Protein AF-A0AAU4AQJ8-F1 (afdb_monomer_lite)

pLDDT: mean 83.81, std 15.31, range [35.53, 97.94]

Sequence (204 aa):
MNPTASPTRPAPQAGTAAPFGFPRRLDALHAHALREDAGGPPGRRVPSRGGLVLLAAAAADGASPGRFGLACRPATPGELAVPAPVREAFGAGLLALHCDLVEHTVRHALDHLGARTSGGADLLSRQLVQAGLADAALVLIEERAGGPPAGRDALGRAHLRLVAAGRTLLRLLGASGFLADGPGGELHAAEIAANVYAHPGTEG

Secondary structure (DSSP, 8-state):
----PPP-PPPP----PPP--HHHHHHHHHHHHTTTTS-PPTT--PPPTTSEEEEEGGG--SSS-EETTEEEEEPPHHHHT--HHHHHHHHHHHHHHHHHHHHHHHHHHHHHHHT-EETTEEGGGSHHHHHHHHHHHHHHHHHHHT-SPPSTTHHHHHHHHHHHHHHHHHHHHGGGGGSTTSTHHHHHHHHHHHHHHHSPP---

Foldseek 3Di:
DDDDDDDDDDDPPQPLDFAPCQQVVLQVLQQVLVVVPPDDDHPAGAAALVQKGKHQPVPDP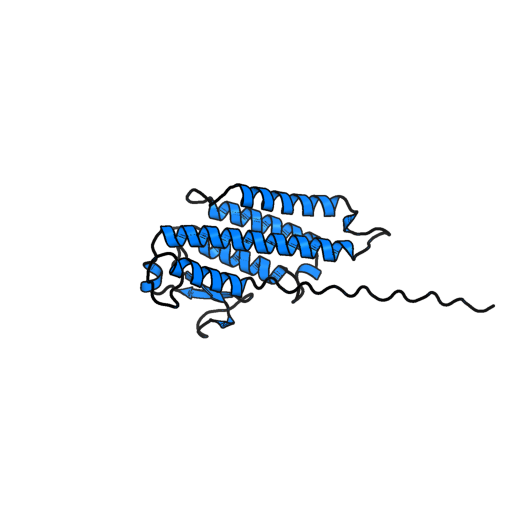VVFDDDLRITMDGHDPSNVPDDPVSLLSSLQSLLVSLLVLLVSLLVSLCSQQQSDDDPHHGNCVDPLLVVLSVQLVVLSVCSVVVPRQDDLQRSVVNLVSSLVSVVSSCVSCDPVCVPPSHSVSSSVVSNVVSCRHRDNDPDD

Radius of gyration: 20.6 Å; chains: 1; bounding box: 70×38×71 Å

Structure (mmCIF, N/CA/C/O backbone):
data_AF-A0AAU4AQJ8-F1
#
_entry.id   AF-A0AAU4AQJ8-F1
#
loop_
_atom_site.group_PDB
_atom_site.id
_atom_site.type_symbol
_atom_site.label_atom_id
_atom_site.label_alt_id
_atom_site.label_comp_id
_atom_site.label_asym_id
_atom_site.label_entity_id
_atom_site.label_seq_id
_atom_site.pdbx_PDB_ins_code
_atom_site.Cartn_x
_atom_site.Cartn_y
_atom_site.Cartn_z
_atom_site.occupancy
_atom_site.B_iso_or_equiv
_atom_site.auth_seq_id
_atom_site.auth_comp_id
_atom_site.auth_asym_id
_atom_site.auth_atom_id
_atom_site.pdbx_PDB_model_num
ATOM 1 N N . MET A 1 1 ? -41.373 -8.789 44.927 1.00 43.78 1 MET A N 1
ATOM 2 C CA . MET A 1 1 ? -40.599 -7.811 44.133 1.00 43.78 1 MET A CA 1
ATOM 3 C C . MET A 1 1 ? -39.661 -8.600 43.234 1.00 43.78 1 MET A C 1
ATOM 5 O O . MET A 1 1 ? -38.731 -9.199 43.751 1.00 43.78 1 MET A O 1
ATOM 9 N N . ASN A 1 2 ? -39.967 -8.702 41.938 1.00 41.81 2 ASN A N 1
ATOM 10 C CA . ASN A 1 2 ? -39.125 -9.421 40.974 1.00 41.81 2 ASN A CA 1
ATOM 11 C C . ASN A 1 2 ? -38.057 -8.470 40.410 1.00 41.81 2 ASN A C 1
ATOM 13 O O . ASN A 1 2 ? -38.420 -7.362 40.011 1.00 41.81 2 ASN A O 1
ATOM 17 N N . PRO A 1 3 ? -36.777 -8.874 40.341 1.00 53.22 3 PRO A N 1
ATOM 18 C CA . PRO A 1 3 ? -35.757 -8.099 39.655 1.00 53.22 3 PRO A CA 1
ATOM 19 C C . PRO A 1 3 ? -35.974 -8.207 38.141 1.00 53.22 3 PRO A C 1
ATOM 21 O O . PRO A 1 3 ? -35.979 -9.292 37.564 1.00 53.22 3 PRO A O 1
ATOM 24 N N . THR A 1 4 ? -36.183 -7.064 37.497 1.00 52.09 4 THR A N 1
ATOM 25 C CA . THR A 1 4 ? -36.215 -6.917 36.040 1.00 52.09 4 THR A CA 1
ATOM 26 C C . THR A 1 4 ? -34.847 -7.257 35.456 1.00 52.09 4 THR A C 1
ATOM 28 O O . THR A 1 4 ? -33.869 -6.555 35.711 1.00 52.09 4 THR A O 1
ATOM 31 N N . ALA A 1 5 ? -34.781 -8.334 34.673 1.00 48.25 5 ALA A N 1
ATOM 32 C CA . ALA A 1 5 ? -33.614 -8.689 33.880 1.00 48.25 5 ALA A CA 1
ATOM 33 C C . ALA A 1 5 ? -33.396 -7.637 32.780 1.00 48.25 5 ALA A C 1
ATOM 35 O O . ALA A 1 5 ? -34.268 -7.416 31.938 1.00 48.25 5 ALA A O 1
ATOM 36 N N . SER A 1 6 ? -32.235 -6.983 32.796 1.00 50.19 6 SER A N 1
ATOM 37 C CA . SER A 1 6 ? -31.802 -6.091 31.720 1.00 50.19 6 SER A CA 1
ATOM 38 C C . SER A 1 6 ? -31.615 -6.888 30.423 1.00 50.19 6 SER A C 1
ATOM 40 O O . SER A 1 6 ? -30.969 -7.939 30.457 1.00 50.19 6 SER A O 1
ATOM 42 N N . PRO A 1 7 ? -32.125 -6.416 29.272 1.00 50.19 7 PRO A N 1
ATOM 43 C CA . PRO A 1 7 ? -31.933 -7.107 28.006 1.00 50.19 7 PRO A CA 1
ATOM 44 C C . PRO A 1 7 ? -30.452 -7.089 27.617 1.00 50.19 7 PRO A C 1
ATOM 46 O O . PRO A 1 7 ? -29.821 -6.036 27.505 1.00 50.19 7 PRO A O 1
ATOM 49 N N . THR A 1 8 ? -29.891 -8.279 27.416 1.00 50.72 8 THR A N 1
ATOM 50 C CA . THR A 1 8 ? -28.535 -8.486 26.909 1.00 50.72 8 THR A CA 1
ATOM 51 C C . THR A 1 8 ? -28.474 -7.958 25.476 1.00 50.72 8 THR A C 1
ATOM 53 O O . THR A 1 8 ? -29.092 -8.514 24.570 1.00 50.72 8 THR A O 1
ATOM 56 N N . ARG A 1 9 ? -27.773 -6.839 25.269 1.00 49.50 9 ARG A N 1
ATOM 57 C CA . ARG A 1 9 ? -27.555 -6.262 23.937 1.00 49.50 9 ARG A CA 1
ATOM 58 C C . ARG A 1 9 ? -26.729 -7.258 23.108 1.00 49.50 9 ARG A C 1
ATOM 60 O O . ARG A 1 9 ? -25.701 -7.713 23.613 1.00 49.50 9 ARG A O 1
ATOM 67 N N . PRO A 1 10 ? -27.138 -7.607 21.876 1.00 42.47 10 PRO A N 1
ATOM 68 C CA . PRO A 1 10 ? -26.343 -8.485 21.028 1.00 42.47 10 PRO A CA 1
ATOM 69 C C . PRO A 1 10 ? -24.957 -7.872 20.807 1.00 42.47 10 PRO A C 1
ATOM 71 O O . PRO A 1 10 ? -24.831 -6.662 20.599 1.00 42.47 10 PRO A O 1
ATOM 74 N N . ALA A 1 11 ? -23.921 -8.708 20.898 1.00 46.91 11 ALA A N 1
ATOM 75 C CA . ALA A 1 11 ? -22.552 -8.302 20.622 1.00 46.91 11 ALA A CA 1
ATOM 76 C C . ALA A 1 11 ? -22.461 -7.741 19.190 1.00 46.91 11 ALA A C 1
ATOM 78 O O . ALA A 1 11 ? -23.070 -8.318 18.282 1.00 46.91 11 ALA A O 1
ATOM 79 N N . PRO A 1 12 ? -21.732 -6.633 18.966 1.00 42.34 12 PRO A N 1
ATOM 80 C CA . PRO A 1 12 ? -21.515 -6.122 17.623 1.00 42.34 12 PRO A CA 1
ATOM 81 C C . PRO A 1 12 ? -20.812 -7.206 16.803 1.00 42.34 12 PRO A C 1
ATOM 83 O O . PRO A 1 12 ? -19.705 -7.631 17.134 1.00 42.34 12 PRO A O 1
ATOM 86 N N . GLN A 1 13 ? -21.475 -7.678 15.747 1.00 41.72 13 GLN A N 1
ATOM 87 C CA . GLN A 1 13 ? -20.822 -8.497 14.738 1.00 41.72 13 GLN A CA 1
ATOM 88 C C . GLN A 1 13 ? -19.811 -7.589 14.042 1.00 41.72 13 GLN A C 1
ATOM 90 O O . GLN A 1 13 ? -20.192 -6.662 13.330 1.00 41.72 13 GLN A O 1
ATOM 95 N N . ALA A 1 14 ? -18.526 -7.807 14.317 1.00 46.78 14 ALA A N 1
ATOM 96 C CA . ALA A 1 14 ? -17.451 -7.149 13.598 1.00 46.78 14 ALA A CA 1
ATOM 97 C C . ALA A 1 14 ? -17.589 -7.538 12.123 1.00 46.78 14 ALA A C 1
ATOM 99 O O . ALA A 1 14 ? -17.339 -8.687 11.759 1.00 46.78 14 ALA A O 1
ATOM 100 N N . GLY A 1 15 ? -18.048 -6.602 11.291 1.00 46.00 15 GLY A N 1
ATOM 101 C CA . GLY A 1 15 ? -18.036 -6.773 9.847 1.00 46.00 15 GLY A CA 1
ATOM 102 C C . GLY A 1 15 ? -16.600 -7.045 9.428 1.00 46.00 15 GLY A C 1
ATOM 103 O O . GLY A 1 15 ? -15.742 -6.172 9.531 1.00 46.00 15 GLY A O 1
ATOM 104 N N . THR A 1 16 ? -16.313 -8.283 9.042 1.00 54.06 16 THR A N 1
ATOM 105 C CA . THR A 1 16 ? -14.978 -8.690 8.613 1.00 54.06 16 THR A CA 1
ATOM 106 C C . THR A 1 16 ? -14.784 -8.111 7.221 1.00 54.06 16 THR A C 1
ATOM 108 O O . THR A 1 16 ? -15.251 -8.672 6.228 1.00 54.06 16 THR A O 1
ATOM 111 N N . ALA A 1 17 ? -14.178 -6.926 7.140 1.00 62.81 17 ALA A N 1
ATOM 112 C CA . ALA A 1 17 ? -13.748 -6.390 5.860 1.00 62.81 17 ALA A CA 1
ATOM 113 C C . ALA A 1 17 ? -12.818 -7.427 5.219 1.00 62.81 17 ALA A C 1
ATOM 115 O O . ALA A 1 17 ? -11.875 -7.897 5.855 1.00 62.81 17 ALA A O 1
ATOM 116 N N . ALA A 1 18 ? -13.119 -7.830 3.984 1.00 78.38 18 ALA A N 1
ATOM 117 C CA . ALA A 1 18 ? -12.263 -8.765 3.271 1.00 78.38 18 ALA A CA 1
ATOM 118 C C . ALA A 1 18 ? -10.846 -8.171 3.156 1.00 78.38 18 ALA A C 1
ATOM 120 O O . ALA A 1 18 ? -10.731 -6.971 2.884 1.00 78.38 18 ALA A O 1
ATOM 121 N N . PRO A 1 19 ? -9.787 -8.984 3.330 1.00 86.12 19 PRO A N 1
ATOM 122 C CA . PRO A 1 19 ? -8.414 -8.505 3.230 1.00 86.12 19 PRO A CA 1
ATOM 123 C C . PRO A 1 19 ? -8.162 -7.896 1.849 1.00 86.12 19 PRO A C 1
ATOM 125 O O . PRO A 1 19 ? -8.748 -8.321 0.846 1.00 86.12 19 PRO A O 1
ATOM 128 N N . PHE A 1 20 ? -7.263 -6.916 1.776 1.00 93.88 20 PHE A N 1
ATOM 129 C CA . PHE A 1 20 ? -6.985 -6.196 0.537 1.00 93.88 20 PHE A CA 1
ATOM 130 C C . PHE A 1 20 ? -6.397 -7.118 -0.544 1.00 93.88 20 PHE A C 1
ATOM 132 O O . PHE A 1 20 ? -6.678 -6.965 -1.738 1.00 93.88 20 PHE A O 1
ATOM 139 N N . GLY A 1 21 ? -5.606 -8.106 -0.128 1.00 93.31 21 GLY A N 1
ATOM 140 C CA . GLY A 1 21 ? -4.931 -9.071 -0.982 1.00 93.31 21 GLY A CA 1
ATOM 141 C C . GLY A 1 21 ? -3.649 -8.515 -1.597 1.00 93.31 21 GLY A C 1
ATOM 142 O O . GLY A 1 21 ? -3.400 -8.755 -2.782 1.00 93.31 21 GLY A O 1
ATOM 143 N N . PHE A 1 22 ? -2.844 -7.773 -0.825 1.00 95.19 22 PHE A N 1
ATOM 144 C CA . PHE A 1 22 ? -1.671 -7.052 -1.349 1.00 95.19 22 PHE A CA 1
ATOM 145 C C . PHE A 1 22 ? -0.715 -7.945 -2.169 1.00 95.19 22 PHE A C 1
ATOM 147 O O . PHE A 1 22 ? -0.432 -7.581 -3.313 1.00 95.19 22 PHE A O 1
ATOM 154 N N . PRO A 1 23 ? -0.283 -9.137 -1.698 1.00 93.75 23 PRO A N 1
ATOM 155 C CA . PRO A 1 23 ? 0.640 -9.981 -2.464 1.00 93.75 23 PRO A CA 1
ATOM 156 C C . PRO A 1 23 ? 0.116 -10.386 -3.847 1.00 93.75 23 PRO A C 1
ATOM 158 O O . PRO A 1 23 ? 0.853 -10.358 -4.828 1.00 93.75 23 PRO A O 1
ATOM 161 N N . ARG A 1 24 ? -1.180 -10.709 -3.955 1.00 92.19 24 ARG A N 1
ATOM 162 C CA . ARG A 1 24 ? -1.795 -11.084 -5.240 1.00 92.19 24 ARG A CA 1
ATOM 163 C C . ARG A 1 24 ? -1.877 -9.902 -6.201 1.00 92.19 24 ARG A C 1
ATOM 165 O O . ARG A 1 24 ? -1.713 -10.076 -7.405 1.00 92.19 24 ARG A O 1
ATOM 172 N N . ARG A 1 25 ? -2.140 -8.701 -5.683 1.00 95.44 25 ARG A N 1
ATOM 173 C CA . ARG A 1 25 ? -2.175 -7.478 -6.495 1.00 95.44 25 ARG A CA 1
ATOM 174 C C . ARG A 1 25 ? -0.780 -7.053 -6.950 1.00 95.44 25 ARG A C 1
ATOM 176 O O . ARG A 1 25 ? -0.649 -6.579 -8.072 1.00 95.44 25 ARG A O 1
ATOM 183 N N . LEU A 1 26 ? 0.252 -7.288 -6.138 1.00 94.56 26 LEU A N 1
ATOM 184 C CA . LEU A 1 26 ? 1.645 -7.101 -6.546 1.00 94.56 26 LEU A CA 1
ATOM 185 C C . LEU A 1 26 ? 2.015 -8.023 -7.721 1.00 94.56 26 LEU A C 1
ATOM 187 O O . LEU A 1 26 ? 2.543 -7.547 -8.722 1.00 94.56 26 LEU A O 1
ATOM 191 N N . ASP A 1 27 ? 1.660 -9.311 -7.654 1.00 90.62 27 ASP A N 1
ATOM 192 C CA . ASP A 1 27 ? 1.870 -10.245 -8.772 1.00 90.62 27 ASP A CA 1
ATOM 193 C C . ASP A 1 27 ? 1.113 -9.811 -10.041 1.00 90.62 27 ASP A C 1
ATOM 195 O O . ASP A 1 27 ? 1.631 -9.921 -11.158 1.00 90.62 27 ASP A O 1
ATOM 199 N N . ALA A 1 28 ? -0.116 -9.307 -9.884 1.00 91.38 28 ALA A N 1
ATOM 200 C CA . ALA A 1 28 ? -0.901 -8.771 -10.993 1.00 91.38 28 ALA A CA 1
ATOM 201 C C . ALA A 1 28 ? -0.242 -7.526 -11.606 1.00 91.38 28 ALA A C 1
ATOM 203 O O . ALA A 1 28 ? -0.208 -7.398 -12.830 1.00 91.38 28 ALA A O 1
ATOM 204 N N . LEU A 1 29 ? 0.335 -6.652 -10.777 1.00 92.81 29 LEU A N 1
ATOM 205 C CA . LEU A 1 29 ? 1.087 -5.486 -11.228 1.00 92.81 29 LEU A CA 1
ATOM 206 C C . LEU A 1 29 ? 2.328 -5.899 -12.031 1.00 92.81 29 LEU A C 1
ATOM 208 O O . LEU A 1 29 ? 2.556 -5.350 -13.109 1.00 92.81 29 LEU A O 1
ATOM 212 N N . HIS A 1 30 ? 3.093 -6.901 -11.580 1.00 90.69 30 HIS A N 1
ATOM 213 C CA . HIS A 1 30 ? 4.199 -7.434 -12.387 1.00 90.69 30 HIS A CA 1
ATOM 214 C C . HIS A 1 30 ? 3.720 -7.957 -13.738 1.00 90.69 30 HIS A C 1
ATOM 216 O O . HIS A 1 30 ? 4.363 -7.713 -14.757 1.00 90.69 30 HIS A O 1
ATOM 222 N N . ALA A 1 31 ? 2.600 -8.684 -13.749 1.00 86.44 31 ALA A N 1
ATOM 223 C CA . ALA A 1 31 ? 2.032 -9.228 -14.974 1.00 86.44 31 ALA A CA 1
ATOM 224 C C . ALA A 1 31 ? 1.520 -8.133 -15.922 1.00 86.44 31 ALA A C 1
ATOM 226 O O . ALA A 1 31 ? 1.539 -8.340 -17.132 1.00 86.44 31 ALA A O 1
ATOM 227 N N . HIS A 1 32 ? 1.054 -6.999 -15.396 1.00 85.94 32 HIS A N 1
ATOM 228 C CA . HIS A 1 32 ? 0.551 -5.879 -16.186 1.00 85.94 32 HIS A CA 1
ATOM 229 C C . HIS A 1 32 ? 1.679 -5.036 -16.791 1.00 85.94 32 HIS A C 1
ATOM 231 O O . HIS A 1 32 ? 1.672 -4.821 -18.002 1.00 85.94 32 HIS A O 1
ATOM 237 N N . ALA A 1 33 ? 2.690 -4.664 -15.996 1.00 84.44 33 ALA A N 1
ATOM 238 C CA . ALA A 1 33 ? 3.808 -3.820 -16.437 1.00 84.44 33 ALA A CA 1
ATOM 239 C C . ALA A 1 33 ? 4.567 -4.389 -17.651 1.00 84.44 33 ALA A C 1
ATOM 241 O O . ALA A 1 33 ? 5.180 -3.656 -18.415 1.00 84.44 33 ALA A O 1
ATOM 242 N N . LEU A 1 34 ? 4.519 -5.709 -17.845 1.00 73.88 34 LEU A N 1
ATOM 243 C CA . LEU A 1 34 ? 5.209 -6.403 -18.934 1.00 73.88 34 LEU A CA 1
ATOM 244 C C . LEU A 1 34 ? 4.304 -6.742 -20.128 1.00 73.88 34 LEU A C 1
ATOM 246 O O . LEU A 1 34 ? 4.804 -7.237 -21.137 1.00 73.88 34 LEU A O 1
ATOM 250 N N . ARG A 1 35 ? 2.991 -6.482 -20.031 1.00 70.38 35 ARG A N 1
ATOM 251 C CA . ARG A 1 35 ? 2.056 -6.573 -21.166 1.00 70.38 35 ARG A CA 1
ATOM 252 C C . ARG A 1 35 ? 2.017 -5.290 -21.984 1.00 70.38 35 ARG A C 1
ATOM 254 O O . ARG A 1 35 ? 1.861 -5.384 -23.196 1.00 70.38 35 ARG A O 1
ATOM 261 N N . GLU A 1 36 ? 2.124 -4.129 -21.336 1.00 63.00 36 GLU A N 1
ATOM 262 C CA . GLU A 1 36 ? 2.007 -2.833 -22.021 1.00 63.00 36 GLU A CA 1
ATOM 263 C C . GLU A 1 36 ? 3.194 -2.548 -22.957 1.00 63.00 36 GLU A C 1
ATOM 265 O O . GLU A 1 36 ? 3.003 -1.958 -24.015 1.00 63.00 36 GLU A O 1
ATOM 270 N N . ASP A 1 37 ? 4.383 -3.079 -22.649 1.00 58.09 37 ASP A N 1
ATOM 271 C CA . ASP A 1 37 ? 5.633 -2.799 -23.376 1.00 58.09 37 ASP A CA 1
ATOM 272 C C . ASP A 1 37 ? 6.044 -3.878 -24.413 1.00 58.09 37 ASP A C 1
ATOM 274 O O . ASP A 1 37 ? 7.212 -4.219 -24.561 1.00 58.09 37 ASP A O 1
ATOM 278 N N . ALA A 1 38 ? 5.097 -4.391 -25.210 1.00 49.97 38 ALA A N 1
ATOM 279 C CA . ALA A 1 38 ? 5.385 -5.052 -26.501 1.00 49.97 38 ALA A CA 1
ATOM 280 C C . ALA A 1 38 ? 6.123 -6.423 -26.488 1.00 49.97 38 ALA A C 1
ATOM 282 O O . ALA A 1 38 ? 7.263 -6.556 -26.931 1.00 49.97 38 ALA A O 1
ATOM 283 N N . GLY A 1 39 ? 5.424 -7.508 -26.122 1.00 54.88 39 GLY A N 1
ATOM 284 C CA . GLY A 1 39 ? 5.838 -8.870 -26.521 1.00 54.88 39 GLY A CA 1
ATOM 285 C C . GLY A 1 39 ? 6.910 -9.536 -25.650 1.00 54.88 39 GLY A C 1
ATOM 286 O O . GLY A 1 39 ? 7.594 -10.457 -26.099 1.00 54.88 39 GLY A O 1
ATOM 287 N N . GLY A 1 40 ? 7.053 -9.107 -24.393 1.00 56.84 40 GLY A N 1
ATOM 288 C CA . GLY A 1 40 ? 7.855 -9.838 -23.413 1.00 56.84 40 GLY A CA 1
ATOM 289 C C . GLY A 1 40 ? 7.339 -11.274 -23.198 1.00 56.84 40 GLY A C 1
ATOM 290 O O . GLY A 1 40 ? 6.136 -11.520 -23.312 1.00 56.84 40 GLY A O 1
ATOM 291 N N . PRO A 1 41 ? 8.218 -12.241 -22.871 1.00 58.91 41 PRO A N 1
ATOM 292 C CA . PRO A 1 41 ? 7.781 -13.604 -22.601 1.00 58.91 41 PRO A CA 1
ATOM 293 C C . PRO A 1 41 ? 6.836 -13.638 -21.385 1.00 58.91 41 PRO A C 1
ATOM 295 O O . PRO A 1 41 ? 7.085 -12.941 -20.391 1.00 58.91 41 PRO A O 1
ATOM 298 N N . PRO A 1 42 ? 5.759 -14.445 -21.431 1.00 64.19 42 PRO A N 1
ATOM 299 C CA . PRO A 1 42 ? 4.849 -14.604 -20.304 1.00 64.19 42 PRO A CA 1
ATOM 300 C C . PRO A 1 42 ? 5.615 -15.056 -19.054 1.00 64.19 42 PRO A C 1
ATOM 302 O O . PRO A 1 42 ? 6.535 -15.865 -19.129 1.00 64.19 42 PRO A O 1
ATOM 305 N N . GLY A 1 43 ? 5.238 -14.516 -17.893 1.00 68.44 43 GLY A N 1
ATOM 306 C CA . GLY A 1 43 ? 5.864 -14.859 -16.612 1.00 68.44 43 GLY A CA 1
ATOM 307 C C . GLY A 1 43 ? 7.126 -14.065 -16.261 1.00 68.44 43 GLY A C 1
ATOM 308 O O . GLY A 1 43 ? 7.600 -14.193 -15.134 1.00 68.44 43 GLY A O 1
ATOM 309 N N . ARG A 1 44 ? 7.631 -13.195 -17.150 1.00 78.75 44 ARG A N 1
ATOM 310 C CA . ARG A 1 44 ? 8.692 -12.235 -16.800 1.00 78.75 44 ARG A CA 1
ATOM 311 C C . ARG A 1 44 ? 8.226 -11.340 -15.632 1.00 78.75 44 ARG A C 1
ATOM 313 O O . ARG A 1 44 ? 7.023 -11.121 -15.448 1.00 78.75 44 ARG A O 1
ATOM 320 N N . ARG A 1 45 ? 9.165 -10.858 -14.813 1.00 89.88 45 ARG A N 1
ATOM 321 C CA . ARG A 1 45 ? 8.928 -9.965 -13.663 1.00 89.88 45 ARG A CA 1
ATOM 322 C C . ARG A 1 45 ? 9.850 -8.749 -13.720 1.00 89.88 45 ARG A C 1
ATOM 324 O O . ARG A 1 45 ? 10.866 -8.765 -14.412 1.00 89.88 45 ARG A O 1
ATOM 331 N N . VAL A 1 46 ? 9.482 -7.698 -12.990 1.00 91.06 46 VAL A N 1
ATOM 332 C CA . VAL A 1 46 ? 10.290 -6.477 -12.869 1.00 91.06 46 VAL A CA 1
ATOM 333 C C . VAL A 1 46 ? 11.219 -6.628 -11.661 1.00 91.06 46 VAL A C 1
ATOM 335 O O . VAL A 1 46 ? 10.718 -6.760 -10.537 1.00 91.06 46 VAL A O 1
ATOM 338 N N . PRO A 1 47 ? 12.550 -6.636 -11.850 1.00 92.19 47 PRO A N 1
ATOM 339 C CA . PRO A 1 47 ? 13.480 -6.668 -10.735 1.00 92.19 47 PRO A CA 1
ATOM 340 C C . PRO A 1 47 ? 13.631 -5.282 -10.109 1.00 92.19 47 PRO A C 1
ATOM 342 O O . PRO A 1 47 ? 13.470 -4.250 -10.767 1.00 92.19 47 PRO A O 1
ATOM 345 N N . SER A 1 48 ? 13.983 -5.261 -8.831 1.00 90.12 48 SER A N 1
ATOM 346 C CA . SER A 1 48 ? 14.489 -4.067 -8.175 1.00 90.12 48 SER A CA 1
ATOM 347 C C . SER A 1 48 ? 15.856 -3.670 -8.728 1.00 90.12 48 SER A C 1
ATOM 349 O O . SER A 1 48 ? 16.534 -4.451 -9.400 1.00 90.12 48 SER A O 1
ATOM 351 N N . ARG A 1 49 ? 16.308 -2.459 -8.386 1.00 83.75 49 ARG A N 1
ATOM 352 C CA . ARG A 1 49 ? 17.670 -2.007 -8.712 1.00 83.75 49 ARG A CA 1
ATOM 353 C C . ARG A 1 49 ? 18.755 -2.915 -8.125 1.00 83.75 49 ARG A C 1
ATOM 355 O O . ARG A 1 49 ? 19.786 -3.091 -8.755 1.00 83.75 49 ARG A O 1
ATOM 362 N N . GLY A 1 50 ? 18.504 -3.525 -6.966 1.00 86.19 50 GLY A N 1
ATOM 363 C CA . GLY A 1 50 ? 19.406 -4.499 -6.339 1.00 86.19 50 GLY A CA 1
ATOM 364 C C . GLY A 1 50 ? 19.348 -5.906 -6.947 1.00 86.19 50 GLY A C 1
ATOM 365 O O . GLY A 1 50 ? 19.920 -6.828 -6.377 1.00 86.19 50 GLY A O 1
ATOM 366 N N . GLY A 1 51 ? 18.627 -6.104 -8.057 1.00 91.00 51 GLY A N 1
ATOM 367 C CA . GLY A 1 51 ? 18.533 -7.398 -8.731 1.00 91.00 51 GLY A CA 1
ATOM 368 C C . GLY A 1 51 ? 17.685 -8.428 -7.988 1.00 91.00 51 GLY A C 1
ATOM 369 O O . GLY A 1 51 ? 17.905 -9.624 -8.152 1.00 91.00 51 GLY A O 1
ATOM 370 N N . LEU A 1 52 ? 16.720 -7.989 -7.176 1.00 92.31 52 LEU A N 1
ATOM 371 C CA . LEU A 1 52 ? 15.779 -8.869 -6.480 1.00 92.31 52 LEU A CA 1
ATOM 372 C C . LEU A 1 52 ? 14.388 -8.782 -7.102 1.00 92.31 52 LEU A C 1
ATOM 374 O O . LEU A 1 52 ? 13.967 -7.725 -7.565 1.00 92.31 52 LEU A O 1
ATOM 378 N N . VAL A 1 53 ? 13.649 -9.883 -7.071 1.00 92.94 53 VAL A N 1
ATOM 379 C CA . VAL A 1 53 ? 12.239 -9.937 -7.465 1.00 92.94 53 VAL A CA 1
ATOM 380 C C . VAL A 1 53 ? 11.427 -10.408 -6.267 1.00 92.94 53 VAL A C 1
ATOM 382 O O . VAL A 1 53 ? 11.752 -11.430 -5.659 1.00 92.94 53 VAL A O 1
ATOM 385 N N . LEU A 1 54 ? 10.366 -9.667 -5.942 1.00 93.38 54 LEU A N 1
ATOM 386 C CA . LEU A 1 54 ? 9.358 -10.111 -4.981 1.00 93.38 54 LEU A CA 1
ATOM 387 C C . LEU A 1 54 ? 8.227 -10.845 -5.695 1.00 93.38 54 LEU A C 1
ATOM 389 O O . LEU A 1 54 ? 7.883 -10.502 -6.820 1.00 93.38 54 LEU A O 1
ATOM 393 N N . LEU A 1 55 ? 7.650 -11.840 -5.032 1.00 88.69 55 LEU A N 1
ATOM 394 C CA . LEU A 1 55 ? 6.555 -12.675 -5.532 1.00 88.69 55 LEU A CA 1
ATOM 395 C C . LEU A 1 55 ? 5.570 -12.946 -4.395 1.00 88.69 55 LEU A C 1
ATOM 397 O O . LEU A 1 55 ? 5.966 -12.898 -3.227 1.00 88.69 55 LEU A O 1
ATOM 401 N N . ALA A 1 56 ? 4.319 -13.306 -4.688 1.00 86.94 56 ALA A N 1
ATOM 402 C CA . ALA A 1 56 ? 3.503 -13.932 -3.650 1.00 86.94 56 ALA A CA 1
ATOM 403 C C . ALA A 1 56 ? 4.148 -15.249 -3.191 1.00 86.94 56 ALA A C 1
ATOM 405 O O . ALA A 1 56 ? 4.644 -16.033 -3.999 1.00 86.94 56 ALA A O 1
ATOM 406 N N . ALA A 1 57 ? 4.085 -15.537 -1.890 1.00 84.94 57 ALA A N 1
ATOM 407 C CA . ALA A 1 57 ? 4.676 -16.750 -1.321 1.00 84.94 57 ALA A CA 1
ATOM 408 C C . ALA A 1 57 ? 4.104 -18.044 -1.935 1.00 84.94 57 ALA A C 1
ATOM 410 O O . ALA A 1 57 ? 4.808 -19.038 -2.040 1.00 84.94 57 ALA A O 1
ATOM 411 N N . ALA A 1 58 ? 2.850 -18.028 -2.396 1.00 84.56 58 ALA A N 1
ATOM 412 C CA . ALA A 1 58 ? 2.244 -19.165 -3.094 1.00 84.56 58 ALA A CA 1
ATOM 413 C C . ALA A 1 58 ? 2.804 -19.389 -4.513 1.00 84.56 58 ALA A C 1
ATOM 415 O O . ALA A 1 58 ? 2.648 -20.473 -5.062 1.00 84.56 58 ALA A O 1
ATOM 416 N N . ALA A 1 59 ? 3.433 -18.372 -5.107 1.00 79.06 59 ALA A N 1
ATOM 417 C CA . ALA A 1 59 ? 4.088 -18.436 -6.411 1.00 79.06 59 ALA A CA 1
ATOM 418 C C . ALA A 1 59 ? 5.604 -18.700 -6.298 1.00 79.06 59 ALA A C 1
ATOM 420 O O . ALA A 1 59 ? 6.310 -18.675 -7.306 1.00 79.06 59 ALA A O 1
ATOM 421 N N . ALA A 1 60 ? 6.112 -18.919 -5.081 1.00 80.31 60 ALA A N 1
ATOM 422 C CA . ALA A 1 60 ? 7.514 -19.211 -4.823 1.00 80.31 60 ALA A CA 1
ATOM 423 C C . ALA A 1 60 ? 7.873 -20.653 -5.215 1.00 80.31 60 ALA A C 1
ATOM 425 O O . ALA A 1 60 ? 7.102 -21.586 -5.007 1.00 80.31 60 ALA A O 1
ATOM 426 N N . ASP A 1 61 ? 9.091 -20.849 -5.708 1.00 77.69 61 ASP A N 1
ATOM 427 C CA . ASP A 1 61 ? 9.652 -22.130 -6.157 1.00 77.69 61 ASP A CA 1
ATOM 428 C C . ASP A 1 61 ? 10.237 -22.992 -5.017 1.00 77.69 61 ASP A C 1
ATOM 430 O O . ASP A 1 61 ? 11.112 -23.826 -5.238 1.00 77.69 61 ASP A O 1
ATOM 434 N N . GLY A 1 62 ? 9.783 -22.787 -3.775 1.00 74.81 62 GLY A N 1
ATOM 435 C CA . GLY A 1 62 ? 10.254 -23.492 -2.572 1.00 74.81 62 GLY A CA 1
ATOM 436 C C . GLY A 1 62 ? 11.667 -23.111 -2.103 1.00 74.81 62 GLY A C 1
ATOM 437 O O . GLY A 1 62 ? 11.945 -23.183 -0.909 1.00 74.81 62 GLY A O 1
ATOM 438 N N . ALA A 1 63 ? 12.534 -22.647 -3.007 1.00 76.38 63 ALA A N 1
ATOM 439 C CA . ALA A 1 63 ? 13.868 -22.127 -2.699 1.00 76.38 63 ALA A CA 1
ATOM 440 C C . ALA A 1 63 ? 13.849 -20.659 -2.231 1.00 76.38 63 ALA A C 1
ATOM 442 O O . ALA A 1 63 ? 14.812 -20.177 -1.634 1.00 76.38 63 ALA A O 1
ATOM 443 N N . SER A 1 64 ? 12.752 -19.945 -2.486 1.00 80.12 64 SER A N 1
ATOM 444 C CA . SER A 1 64 ? 12.601 -18.537 -2.122 1.00 80.12 64 SER A CA 1
ATOM 445 C C . SER A 1 64 ? 12.066 -18.381 -0.685 1.00 80.12 64 SER A C 1
ATOM 447 O O . SER A 1 64 ? 10.981 -18.890 -0.388 1.00 80.12 64 SER A O 1
ATOM 449 N N . PRO A 1 65 ? 12.755 -17.660 0.223 1.00 77.31 65 PRO A N 1
ATOM 450 C CA . PRO A 1 65 ? 12.261 -17.437 1.581 1.00 77.31 65 PRO A CA 1
ATOM 451 C C . PRO A 1 65 ? 10.979 -16.595 1.571 1.00 77.31 65 PRO A C 1
ATOM 453 O O . PRO A 1 65 ? 10.944 -15.524 0.963 1.00 77.31 65 PRO A O 1
ATOM 456 N N . GLY A 1 66 ? 9.938 -17.071 2.266 1.00 78.19 66 GLY A N 1
ATOM 457 C CA . GLY A 1 66 ? 8.630 -16.420 2.361 1.00 78.19 66 GLY A CA 1
ATOM 458 C C . GLY A 1 66 ? 8.351 -15.800 3.735 1.00 78.19 66 GLY A C 1
ATOM 459 O O . GLY A 1 66 ? 8.559 -16.439 4.765 1.00 78.19 66 GLY A O 1
ATOM 460 N N . ARG A 1 67 ? 7.837 -14.566 3.774 1.00 74.69 67 ARG A N 1
ATOM 461 C CA . ARG A 1 67 ? 7.350 -13.891 4.987 1.00 74.69 67 ARG A CA 1
ATOM 462 C C . ARG A 1 67 ? 6.236 -12.901 4.635 1.00 74.69 67 ARG A C 1
ATOM 464 O O . ARG A 1 67 ? 6.320 -12.213 3.626 1.00 74.69 67 ARG A O 1
ATOM 471 N N . PHE A 1 68 ? 5.193 -12.820 5.465 1.00 82.06 68 PHE A N 1
ATOM 472 C CA . PHE A 1 68 ? 4.062 -11.891 5.266 1.00 82.06 68 PHE A CA 1
ATOM 473 C C . PHE A 1 68 ? 3.393 -12.009 3.883 1.00 82.06 68 PHE A C 1
ATOM 475 O O . PHE A 1 68 ? 3.011 -11.021 3.265 1.00 82.06 68 PHE A O 1
ATOM 482 N N . GLY A 1 69 ? 3.287 -13.238 3.371 1.00 88.00 69 GLY A N 1
ATOM 483 C CA . GLY A 1 69 ? 2.695 -13.512 2.060 1.00 88.00 69 GLY A CA 1
ATOM 484 C C . GLY A 1 69 ? 3.573 -13.136 0.863 1.00 88.00 69 GLY A C 1
ATOM 485 O O . GLY A 1 69 ? 3.142 -13.354 -0.267 1.00 88.00 69 GLY A O 1
ATOM 486 N N . LEU A 1 70 ? 4.792 -12.637 1.085 1.00 91.69 70 LEU A N 1
ATOM 487 C CA . LEU A 1 70 ? 5.776 -12.332 0.047 1.00 91.69 70 LEU A CA 1
ATOM 488 C C . LEU A 1 70 ? 6.954 -13.301 0.107 1.00 91.69 70 LEU A C 1
ATOM 490 O O . LEU A 1 70 ? 7.352 -13.721 1.188 1.00 91.69 70 LEU A O 1
ATOM 494 N N . ALA A 1 71 ? 7.539 -13.610 -1.041 1.00 91.88 71 ALA A N 1
ATOM 495 C CA . ALA A 1 71 ? 8.828 -14.271 -1.171 1.00 91.88 71 ALA A CA 1
ATOM 496 C C . ALA A 1 71 ? 9.789 -13.399 -1.983 1.00 91.88 71 ALA A C 1
ATOM 498 O O . ALA A 1 71 ? 9.352 -12.565 -2.776 1.00 91.88 71 ALA A O 1
ATOM 499 N N . CYS A 1 72 ? 11.092 -13.586 -1.780 1.00 91.12 72 CYS A N 1
ATOM 500 C CA . CYS A 1 72 ? 12.137 -12.850 -2.488 1.00 91.12 72 CYS A CA 1
ATOM 501 C C . CYS A 1 72 ? 13.123 -13.814 -3.141 1.00 91.12 72 CYS A C 1
ATOM 503 O O . CYS A 1 72 ? 13.511 -14.803 -2.521 1.00 91.12 72 CYS A O 1
ATOM 505 N N . ARG A 1 73 ? 13.569 -13.499 -4.359 1.00 92.31 73 ARG A N 1
ATOM 506 C CA . ARG A 1 73 ? 14.650 -14.228 -5.029 1.00 92.31 73 ARG A CA 1
ATOM 507 C C . ARG A 1 73 ? 15.545 -13.313 -5.863 1.00 92.31 73 ARG A C 1
ATOM 509 O O . ARG A 1 73 ? 15.099 -12.236 -6.269 1.00 92.31 73 ARG A O 1
ATOM 516 N N . PRO A 1 74 ? 16.771 -13.754 -6.189 1.00 92.19 74 PRO A N 1
ATOM 517 C CA . PRO A 1 74 ? 17.571 -13.126 -7.230 1.00 92.19 74 PRO A CA 1
ATOM 518 C C . PRO A 1 74 ? 16.826 -13.087 -8.571 1.00 92.19 74 PRO A C 1
ATOM 520 O O . PRO A 1 74 ? 16.111 -14.023 -8.948 1.00 92.19 74 PRO A O 1
ATOM 523 N N . ALA A 1 75 ? 16.999 -11.986 -9.291 1.00 91.25 75 ALA A N 1
ATOM 524 C CA . ALA A 1 75 ? 16.514 -11.818 -10.647 1.00 91.25 75 ALA A CA 1
ATOM 525 C C . ALA A 1 75 ? 17.321 -12.689 -11.615 1.00 91.25 75 ALA A C 1
ATOM 527 O O . ALA A 1 75 ? 18.536 -12.842 -11.495 1.00 91.25 75 ALA A O 1
ATOM 528 N N . THR A 1 76 ? 16.641 -13.228 -12.617 1.00 90.31 76 THR A N 1
ATOM 529 C CA . THR A 1 76 ? 17.298 -13.897 -13.742 1.00 90.31 76 THR A CA 1
ATOM 530 C C . THR A 1 76 ? 17.931 -12.862 -14.685 1.00 90.31 76 THR A C 1
ATOM 532 O O . THR A 1 76 ? 17.471 -11.716 -14.734 1.00 90.31 76 THR A O 1
ATOM 535 N N . PRO A 1 77 ? 18.926 -13.240 -15.511 1.00 88.38 77 PRO A N 1
ATOM 536 C CA . PRO A 1 77 ? 19.505 -12.329 -16.504 1.00 88.38 77 PRO A CA 1
ATOM 537 C C . PRO A 1 77 ? 18.461 -11.699 -17.441 1.00 88.38 77 PRO A C 1
ATOM 539 O O . PRO A 1 77 ? 18.545 -10.518 -17.772 1.00 88.38 77 PRO A O 1
ATOM 542 N N . GLY A 1 78 ? 17.429 -12.463 -17.817 1.00 86.06 78 GLY A N 1
ATOM 543 C CA . GLY A 1 78 ? 16.320 -11.957 -18.625 1.00 86.06 78 GLY A CA 1
ATOM 544 C C . GLY A 1 78 ? 15.489 -10.892 -17.906 1.00 86.06 78 GLY A C 1
ATOM 545 O O . GLY A 1 78 ? 15.058 -9.925 -18.524 1.00 86.06 78 GLY A O 1
ATOM 546 N N . GLU A 1 79 ? 15.277 -11.006 -16.598 1.00 89.69 79 GLU A N 1
ATOM 547 C CA . GLU A 1 79 ? 14.559 -9.991 -15.813 1.00 89.69 79 GLU A CA 1
ATOM 548 C C . GLU A 1 79 ? 15.398 -8.724 -15.623 1.00 89.69 79 GLU A C 1
ATOM 550 O O . GLU A 1 79 ? 14.866 -7.623 -15.727 1.00 89.69 79 GLU A O 1
ATOM 555 N N . LEU A 1 80 ? 16.715 -8.849 -15.442 1.00 89.06 80 LEU A N 1
ATOM 556 C CA . LEU A 1 80 ? 17.619 -7.695 -15.330 1.00 89.06 80 LEU A CA 1
ATOM 557 C C . LEU A 1 80 ? 17.626 -6.815 -16.590 1.00 89.06 80 LEU A C 1
ATOM 559 O O . LEU A 1 80 ? 17.793 -5.602 -16.493 1.00 89.06 80 LEU A O 1
ATOM 563 N N . ALA A 1 81 ? 17.357 -7.400 -17.759 1.00 87.25 81 ALA A N 1
ATOM 564 C CA . ALA A 1 81 ? 17.254 -6.685 -19.031 1.00 87.25 81 ALA A CA 1
ATOM 565 C C . ALA A 1 81 ? 15.927 -5.913 -19.228 1.00 87.25 81 ALA A C 1
ATOM 567 O O . ALA A 1 81 ? 15.606 -5.526 -20.352 1.00 87.25 81 ALA A O 1
ATOM 568 N N . VAL A 1 82 ? 15.099 -5.740 -18.190 1.00 85.62 82 VAL A N 1
ATOM 569 C CA . VAL A 1 82 ? 13.860 -4.946 -18.284 1.00 85.62 82 VAL A CA 1
ATOM 570 C C . VAL A 1 82 ? 14.200 -3.463 -18.553 1.00 85.62 82 VAL A C 1
ATOM 572 O O . VAL A 1 82 ? 15.096 -2.928 -17.900 1.00 85.62 82 VAL A O 1
ATOM 575 N N . PRO A 1 83 ? 13.526 -2.771 -19.493 1.00 85.25 83 PRO A N 1
ATOM 576 C CA . PRO A 1 83 ? 13.784 -1.356 -19.787 1.00 85.25 83 PRO A CA 1
ATOM 577 C C . PRO A 1 83 ? 13.468 -0.393 -18.630 1.00 85.25 83 PRO A C 1
ATOM 579 O O . PRO A 1 83 ? 12.668 -0.692 -17.745 1.00 85.25 83 PRO A O 1
ATOM 582 N N . ALA A 1 84 ? 14.078 0.799 -18.648 1.00 84.06 84 ALA A N 1
ATOM 583 C CA . ALA A 1 84 ? 13.817 1.838 -17.645 1.00 84.06 84 ALA A CA 1
ATOM 584 C C . ALA A 1 84 ? 12.350 2.320 -17.611 1.00 84.06 84 ALA A C 1
ATOM 586 O O . ALA A 1 84 ? 11.815 2.361 -16.504 1.00 84.06 84 ALA A O 1
ATOM 587 N N . PRO A 1 85 ? 11.670 2.572 -18.751 1.00 85.81 85 PRO A N 1
ATOM 588 C CA . PRO A 1 85 ? 10.260 2.973 -18.742 1.00 85.81 85 PRO A CA 1
ATOM 589 C C . PRO A 1 85 ? 9.341 1.952 -18.054 1.00 85.81 85 PRO A C 1
ATOM 591 O O . PRO A 1 85 ? 8.543 2.336 -17.205 1.00 85.81 85 PRO A O 1
ATOM 594 N N . VAL A 1 86 ? 9.529 0.645 -18.303 1.00 87.25 86 VAL A N 1
ATOM 595 C CA . VAL A 1 86 ? 8.807 -0.425 -17.580 1.00 87.25 86 VAL A CA 1
ATOM 596 C C . VAL A 1 86 ? 9.022 -0.322 -16.072 1.00 87.25 86 VAL A C 1
ATOM 598 O O . VAL A 1 86 ? 8.080 -0.468 -15.297 1.00 87.25 86 VAL A O 1
ATOM 601 N N . ARG A 1 87 ? 10.267 -0.100 -15.626 1.00 86.69 87 ARG A N 1
ATOM 602 C CA . ARG A 1 87 ? 10.574 0.019 -14.191 1.00 86.69 87 ARG A CA 1
ATOM 603 C C . ARG A 1 87 ? 9.920 1.249 -13.570 1.00 86.69 87 ARG A C 1
ATOM 605 O O . ARG A 1 87 ? 9.467 1.170 -12.432 1.00 86.69 87 ARG A O 1
ATOM 612 N N . GLU A 1 88 ? 9.875 2.362 -14.292 1.00 86.81 88 GLU A N 1
ATOM 613 C CA . GLU A 1 88 ? 9.226 3.598 -13.846 1.00 86.81 88 GLU A CA 1
ATOM 614 C C . GLU A 1 88 ? 7.706 3.425 -13.757 1.00 86.81 88 GLU A C 1
ATOM 616 O O . GLU A 1 88 ? 7.121 3.730 -12.718 1.00 86.81 88 GLU A O 1
ATOM 621 N N . ALA A 1 89 ? 7.084 2.834 -14.782 1.00 88.88 89 ALA A N 1
ATOM 622 C CA . ALA A 1 89 ? 5.663 2.492 -14.783 1.00 88.88 89 ALA A CA 1
ATOM 623 C C . ALA A 1 89 ? 5.311 1.505 -13.659 1.00 88.88 89 ALA A C 1
ATOM 625 O O . ALA A 1 89 ? 4.339 1.703 -12.930 1.00 88.88 89 ALA A O 1
ATOM 626 N N . PHE A 1 90 ? 6.141 0.478 -13.449 1.00 91.50 90 PHE A N 1
ATOM 627 C CA . PHE A 1 90 ? 5.988 -0.451 -12.332 1.00 91.50 90 PHE A CA 1
ATOM 628 C C . PHE A 1 90 ? 6.105 0.261 -10.979 1.00 91.50 90 PHE A C 1
ATOM 630 O O . PHE A 1 90 ? 5.295 0.012 -10.091 1.00 91.50 90 PHE A O 1
ATOM 637 N N . GLY A 1 91 ? 7.075 1.167 -10.816 1.00 91.56 91 GLY A N 1
ATOM 638 C CA . GLY A 1 91 ? 7.232 1.970 -9.602 1.00 91.56 91 GLY A CA 1
ATOM 639 C C . GLY A 1 91 ? 6.010 2.847 -9.318 1.00 91.56 91 GLY A C 1
ATOM 640 O O . GLY A 1 91 ? 5.512 2.860 -8.194 1.00 91.56 91 GLY A O 1
ATOM 641 N N . ALA A 1 92 ? 5.471 3.517 -10.340 1.00 91.56 92 ALA A N 1
ATOM 642 C CA . ALA A 1 92 ? 4.237 4.291 -10.222 1.00 91.56 92 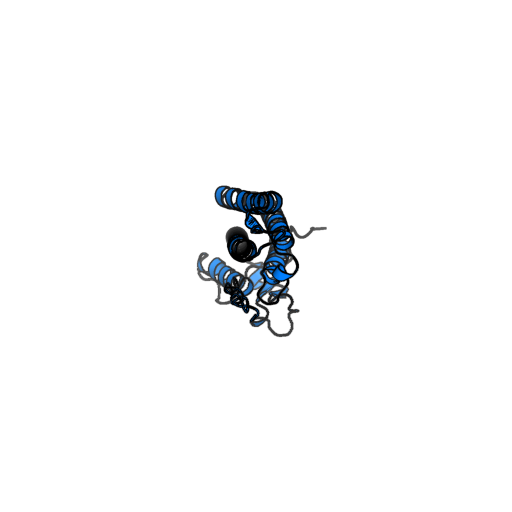ALA A CA 1
ATOM 643 C C . ALA A 1 92 ? 3.034 3.403 -9.851 1.00 91.56 92 ALA A C 1
ATOM 645 O O . ALA A 1 92 ? 2.263 3.746 -8.954 1.00 91.56 92 ALA A O 1
ATOM 646 N N . GLY A 1 93 ? 2.908 2.229 -10.473 1.00 93.88 93 GLY A N 1
ATOM 647 C CA . GLY A 1 93 ? 1.868 1.257 -10.134 1.00 93.88 93 GLY A CA 1
ATOM 648 C C . GLY A 1 93 ? 2.012 0.686 -8.720 1.00 93.88 93 GLY A C 1
ATOM 649 O O . GLY A 1 93 ? 1.012 0.478 -8.036 1.00 93.88 93 GLY A O 1
ATOM 650 N N . LEU A 1 94 ? 3.241 0.488 -8.236 1.00 94.88 94 LEU A N 1
ATOM 651 C CA . LEU A 1 94 ? 3.508 0.041 -6.868 1.00 94.88 94 LEU A CA 1
ATOM 652 C C . LEU A 1 94 ? 3.113 1.117 -5.852 1.00 94.88 94 LEU A C 1
ATOM 654 O O . LEU A 1 94 ? 2.546 0.799 -4.805 1.00 94.88 94 LEU A O 1
ATOM 658 N N . LEU A 1 95 ? 3.382 2.387 -6.163 1.00 95.06 95 LEU A N 1
ATOM 659 C CA . LEU A 1 95 ? 2.942 3.513 -5.347 1.00 95.06 95 LEU A CA 1
ATOM 660 C C . LEU A 1 95 ? 1.414 3.594 -5.290 1.00 95.06 95 LEU A C 1
ATOM 662 O O . LEU A 1 95 ? 0.856 3.656 -4.195 1.00 95.06 95 LEU A O 1
ATOM 666 N N . ALA A 1 96 ? 0.740 3.500 -6.439 1.00 95.94 96 ALA A N 1
ATOM 667 C CA . ALA A 1 96 ? -0.719 3.470 -6.509 1.00 95.94 96 ALA A CA 1
ATOM 668 C C . ALA A 1 96 ? -1.307 2.309 -5.689 1.00 95.94 96 ALA A C 1
ATOM 670 O O . ALA A 1 96 ? -2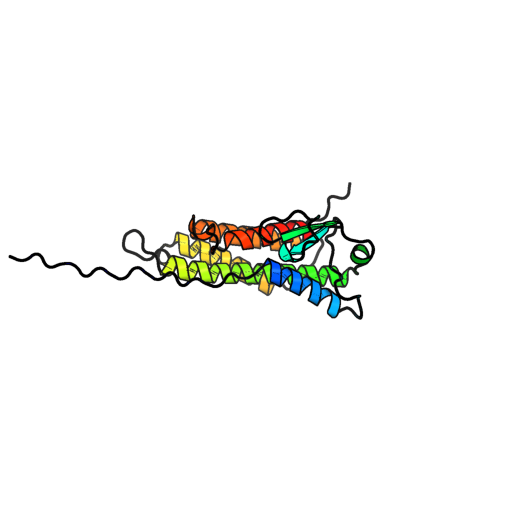.225 2.511 -4.895 1.00 95.94 96 ALA A O 1
ATOM 671 N N . LEU A 1 97 ? -0.715 1.115 -5.789 1.00 96.81 97 LEU A N 1
ATOM 672 C CA . LEU A 1 97 ? -1.127 -0.048 -5.007 1.00 96.81 97 LEU A CA 1
ATOM 673 C C . LEU A 1 97 ? -0.992 0.183 -3.491 1.00 96.81 97 LEU A C 1
ATOM 675 O O . LEU A 1 97 ? -1.841 -0.265 -2.719 1.00 96.81 97 LEU A O 1
ATOM 679 N N . HIS A 1 98 ? 0.059 0.880 -3.051 1.00 97.31 98 HIS A N 1
ATOM 680 C CA . HIS A 1 98 ? 0.238 1.235 -1.643 1.00 97.31 98 HIS A CA 1
ATOM 681 C C . HIS A 1 98 ? -0.799 2.285 -1.198 1.00 97.31 98 HIS A C 1
ATOM 683 O O . HIS A 1 98 ? -1.396 2.127 -0.133 1.00 97.31 98 HIS A O 1
ATOM 689 N N . CYS A 1 99 ? -1.095 3.297 -2.022 1.00 97.56 99 CYS A N 1
ATOM 690 C CA . CYS A 1 99 ? -2.190 4.237 -1.755 1.00 97.56 99 CYS A CA 1
ATOM 691 C C . CYS A 1 99 ? -3.528 3.504 -1.571 1.00 97.56 99 CYS A C 1
ATOM 693 O O . CYS A 1 99 ? -4.231 3.738 -0.591 1.00 97.56 99 CYS A O 1
ATOM 695 N N . ASP A 1 100 ? -3.854 2.564 -2.458 1.00 97.69 100 ASP A N 1
ATOM 696 C CA . ASP A 1 100 ? -5.096 1.790 -2.381 1.00 97.69 100 ASP A CA 1
ATOM 697 C C . ASP A 1 100 ? -5.186 0.952 -1.093 1.00 9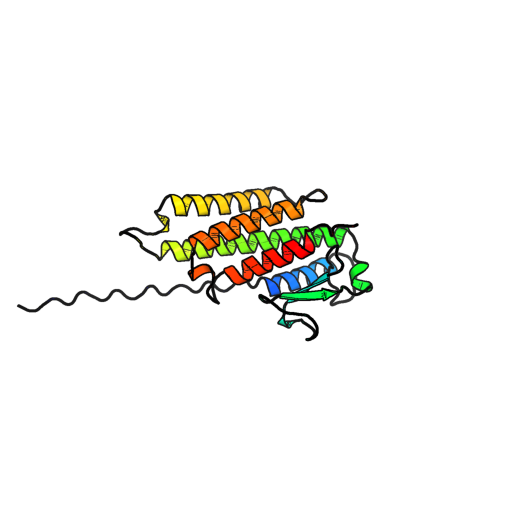7.69 100 ASP A C 1
ATOM 699 O O . ASP A 1 100 ? -6.262 0.831 -0.496 1.00 97.69 100 ASP A O 1
ATOM 703 N N . LEU A 1 101 ? -4.063 0.387 -0.637 1.00 97.69 101 LEU A N 1
ATOM 704 C CA . LEU A 1 101 ? -3.992 -0.360 0.621 1.00 97.69 101 LEU A CA 1
ATOM 705 C C . LEU A 1 101 ? -4.204 0.550 1.838 1.00 97.69 101 LEU A C 1
ATOM 707 O O . LEU A 1 101 ? -4.938 0.191 2.763 1.00 97.69 101 LEU A O 1
ATOM 711 N N . VAL A 1 102 ? -3.584 1.732 1.852 1.00 97.81 102 VAL A N 1
ATOM 712 C CA . VAL A 1 102 ? -3.770 2.703 2.938 1.00 97.81 102 VAL A CA 1
ATOM 713 C C . VAL A 1 102 ? -5.212 3.217 2.940 1.00 97.81 102 VAL A C 1
ATOM 715 O O . VAL A 1 102 ? -5.825 3.254 4.001 1.00 97.81 102 VAL A O 1
ATOM 718 N N . GLU A 1 103 ? -5.816 3.499 1.784 1.00 97.50 103 GLU A N 1
ATOM 719 C CA . GLU A 1 103 ? -7.237 3.871 1.692 1.00 97.50 103 GLU A CA 1
ATOM 720 C C . GLU A 1 103 ? -8.163 2.755 2.198 1.00 97.50 103 GLU A C 1
ATOM 722 O O . GLU A 1 103 ? -9.128 3.006 2.925 1.00 97.50 103 GLU A O 1
ATOM 727 N N . HIS A 1 104 ? -7.885 1.500 1.838 1.00 96.69 104 HIS A N 1
ATOM 728 C CA . HIS A 1 104 ? -8.607 0.356 2.389 1.00 96.69 104 HIS A CA 1
ATOM 729 C C . HIS A 1 104 ? -8.472 0.284 3.918 1.00 96.69 104 HIS A C 1
ATOM 731 O O . HIS A 1 104 ? -9.466 0.089 4.614 1.00 96.69 104 HIS A O 1
ATOM 737 N N . THR A 1 105 ? -7.272 0.532 4.444 1.00 96.62 105 THR A N 1
ATOM 738 C CA . THR A 1 105 ? -7.007 0.563 5.888 1.00 96.62 105 THR A CA 1
ATOM 739 C C . THR A 1 105 ? -7.743 1.712 6.581 1.00 96.62 105 THR A C 1
ATOM 741 O O . THR A 1 105 ? -8.273 1.515 7.670 1.00 96.62 105 THR A O 1
ATOM 744 N N . VAL A 1 106 ? -7.825 2.898 5.965 1.00 96.12 106 VAL A N 1
ATOM 745 C CA . VAL A 1 106 ? -8.608 4.030 6.493 1.00 96.12 106 VAL A CA 1
ATOM 746 C C . VAL A 1 106 ? -10.076 3.635 6.632 1.00 96.12 106 VAL A C 1
ATOM 748 O O . VAL A 1 106 ? -10.657 3.845 7.693 1.00 96.12 106 VAL A O 1
ATOM 751 N N . ARG A 1 107 ? -10.667 3.014 5.602 1.00 94.62 107 ARG A N 1
ATOM 752 C CA . ARG A 1 107 ? -12.058 2.528 5.659 1.00 94.62 107 ARG A CA 1
ATOM 753 C C . ARG A 1 107 ? -12.251 1.494 6.766 1.00 94.62 107 ARG A C 1
ATOM 755 O O . ARG A 1 107 ? -13.146 1.652 7.586 1.00 94.62 107 ARG A O 1
ATOM 762 N N . HIS A 1 108 ? -11.350 0.517 6.861 1.00 92.88 108 HIS A N 1
ATOM 763 C CA . HIS A 1 108 ? -11.366 -0.462 7.949 1.00 92.88 108 HIS A CA 1
ATOM 764 C C . HIS A 1 108 ? -11.268 0.202 9.334 1.00 92.88 108 HIS A C 1
ATOM 766 O O . HIS A 1 108 ? -11.976 -0.186 10.261 1.00 92.88 108 HIS A O 1
ATOM 772 N N . ALA A 1 109 ? -10.419 1.221 9.490 1.00 93.25 109 ALA A N 1
ATOM 773 C CA . ALA A 1 109 ? -10.283 1.957 10.742 1.00 93.25 109 ALA A CA 1
ATOM 774 C C . ALA A 1 109 ? -11.542 2.757 11.091 1.00 93.25 109 ALA A C 1
ATOM 776 O O . ALA A 1 109 ? -11.946 2.750 12.252 1.00 93.25 109 ALA A O 1
ATOM 777 N N . LEU A 1 110 ? -12.186 3.397 10.113 1.00 92.88 110 LEU A N 1
ATOM 778 C CA . LEU A 1 110 ? -13.471 4.069 10.309 1.00 92.88 110 LEU A CA 1
ATOM 779 C C . LEU A 1 110 ? -14.541 3.079 10.784 1.00 92.88 110 LEU A C 1
ATOM 781 O O . LEU A 1 110 ? -15.161 3.311 11.821 1.00 92.88 110 LEU A O 1
ATOM 785 N N . ASP A 1 111 ? -14.689 1.944 10.100 1.00 90.56 111 ASP A N 1
ATOM 786 C CA . ASP A 1 111 ? -15.669 0.919 10.467 1.00 90.56 111 ASP A CA 1
ATOM 787 C C . ASP A 1 111 ? -15.391 0.352 11.873 1.00 90.56 111 ASP A C 1
ATOM 789 O O . ASP A 1 111 ? -16.284 0.283 12.722 1.00 90.56 111 ASP A O 1
ATOM 793 N N . HIS A 1 112 ? -14.131 0.002 12.163 1.00 89.62 112 HIS A N 1
ATOM 794 C CA . HIS A 1 112 ? -13.737 -0.582 13.446 1.00 89.62 112 HIS A CA 1
ATOM 795 C C . HIS A 1 112 ? -13.900 0.394 14.616 1.00 89.62 112 HIS A C 1
ATOM 797 O O . HIS A 1 112 ? -14.410 0.024 15.673 1.00 89.62 112 HIS A O 1
ATOM 803 N N . LEU A 1 113 ? -13.445 1.638 14.460 1.00 89.69 113 LEU A N 1
ATOM 804 C CA . LEU A 1 113 ? -13.471 2.633 15.532 1.00 89.69 113 LEU A CA 1
ATOM 805 C C . LEU A 1 113 ? -14.877 3.205 15.737 1.00 89.69 113 LEU A C 1
ATOM 807 O O . LEU A 1 113 ? -15.204 3.595 16.857 1.00 89.69 113 LEU A O 1
ATOM 811 N N . GLY A 1 114 ? -15.709 3.233 14.692 1.00 87.19 114 GLY A N 1
ATOM 812 C CA . GLY A 1 114 ? -17.104 3.667 14.777 1.00 87.19 114 GLY A CA 1
ATOM 813 C C . GLY A 1 114 ? -17.990 2.676 15.521 1.00 87.19 114 GLY A C 1
ATOM 814 O O . GLY A 1 114 ? -18.903 3.078 16.231 1.00 87.19 114 GLY A O 1
ATOM 815 N N . ALA A 1 115 ? -17.679 1.382 15.442 1.00 86.81 115 ALA A N 1
ATOM 816 C CA . ALA A 1 115 ? -18.392 0.345 16.185 1.00 86.81 115 ALA A CA 1
ATOM 817 C C . ALA A 1 115 ? -17.971 0.235 17.668 1.00 86.81 115 ALA A C 1
ATOM 819 O O . ALA A 1 115 ? -18.537 -0.572 18.412 1.00 86.81 115 ALA A O 1
ATOM 820 N N . ARG A 1 116 ? -16.958 0.993 18.113 1.00 83.44 116 ARG A N 1
ATOM 821 C CA . ARG A 1 116 ? -16.366 0.865 19.452 1.00 83.44 116 ARG A CA 1
ATOM 822 C C . ARG A 1 116 ? -16.611 2.086 20.318 1.00 83.44 116 ARG A C 1
ATOM 824 O O . ARG A 1 116 ? -16.310 3.209 19.933 1.00 83.44 116 ARG A O 1
ATOM 831 N N . THR A 1 117 ? -17.014 1.832 21.559 1.00 81.56 117 THR A N 1
ATOM 832 C CA . THR A 1 117 ? -17.163 2.856 22.595 1.00 81.56 117 THR A CA 1
ATOM 833 C C . THR A 1 117 ? -16.017 2.809 23.604 1.00 81.56 117 THR A C 1
ATOM 835 O O . THR A 1 117 ? -15.452 1.757 23.906 1.00 81.56 117 THR A O 1
ATOM 838 N N . SER A 1 118 ? -15.668 3.970 24.149 1.00 78.62 118 SER A N 1
ATOM 839 C CA . SER A 1 118 ? -14.792 4.117 25.310 1.00 78.62 118 SER A CA 1
ATOM 840 C C . SER A 1 118 ? -15.240 5.330 26.108 1.00 78.62 118 SER A C 1
ATOM 842 O O . SER A 1 118 ? -15.516 6.376 25.523 1.00 78.62 118 SER A O 1
ATOM 844 N N . GLY A 1 119 ? -15.348 5.209 27.433 1.00 74.75 119 GLY A N 1
ATOM 845 C CA . GLY A 1 119 ? -15.784 6.309 28.300 1.00 74.75 119 GLY A CA 1
ATOM 846 C C . GLY A 1 119 ? -17.133 6.920 27.891 1.00 74.75 119 GLY A C 1
ATOM 847 O O . GLY A 1 119 ? -17.258 8.141 27.878 1.00 74.75 119 GLY A O 1
ATOM 848 N N . GLY A 1 120 ? -18.097 6.086 27.481 1.00 77.81 120 GLY A N 1
ATOM 849 C CA . GLY A 1 120 ? -19.468 6.501 27.150 1.00 77.81 120 GLY A CA 1
ATOM 850 C C . GLY A 1 120 ? -19.683 7.138 25.770 1.00 77.81 120 GLY A C 1
ATOM 851 O O . GLY A 1 120 ? -20.812 7.508 25.470 1.00 77.81 120 GLY A O 1
ATOM 852 N N . ALA A 1 121 ? -18.649 7.246 24.931 1.00 75.06 121 ALA A N 1
ATOM 853 C CA . ALA A 1 121 ? -18.746 7.777 23.568 1.00 75.06 121 ALA A CA 1
ATOM 854 C C . ALA A 1 121 ? -18.001 6.883 22.569 1.00 75.06 121 ALA A C 1
ATOM 856 O O . ALA A 1 121 ? -17.101 6.133 22.964 1.00 75.06 121 ALA A O 1
ATOM 857 N N . ASP A 1 122 ? -18.350 6.981 21.289 1.00 78.75 122 ASP A N 1
ATOM 858 C CA . ASP A 1 122 ? -17.659 6.262 20.218 1.00 78.75 122 ASP A CA 1
ATOM 859 C C . ASP A 1 122 ? -16.210 6.745 20.091 1.00 78.75 122 ASP A C 1
ATOM 861 O O . ASP A 1 122 ? -15.908 7.931 20.245 1.00 78.75 122 ASP A O 1
ATOM 865 N N . LEU A 1 123 ? -15.277 5.838 19.799 1.00 81.81 123 LEU A N 1
ATOM 866 C CA . LEU A 1 123 ? -13.864 6.196 19.658 1.00 81.81 123 LEU A CA 1
ATOM 867 C C . LEU A 1 123 ? -13.639 7.200 18.523 1.00 81.81 123 LEU A C 1
ATOM 869 O O . LEU A 1 123 ? -12.780 8.071 18.651 1.00 81.81 123 LEU A O 1
ATOM 873 N N . LEU A 1 124 ? -14.449 7.149 17.462 1.00 84.25 124 LEU A N 1
ATOM 874 C CA . LEU A 1 124 ? -14.419 8.142 16.384 1.00 84.25 124 LEU A CA 1
ATOM 875 C C . LEU A 1 124 ? -14.784 9.563 16.824 1.00 84.25 124 LEU A C 1
ATOM 877 O O . LEU A 1 124 ? -14.421 10.512 16.134 1.00 84.25 124 LEU A O 1
ATOM 881 N N . SER A 1 125 ? -15.475 9.747 17.953 1.00 82.50 125 SER A N 1
ATOM 882 C CA . SER A 1 125 ? -15.795 11.084 18.463 1.00 82.50 125 SER A CA 1
ATOM 883 C C . SER A 1 125 ? -14.620 11.716 19.222 1.00 82.50 125 SER A C 1
ATOM 885 O O . SER A 1 125 ? -14.729 12.836 19.725 1.00 82.50 125 SER A O 1
ATOM 887 N N . ARG A 1 126 ? -13.501 10.995 19.376 1.00 88.31 126 ARG A N 1
ATOM 888 C CA . ARG A 1 126 ? -12.317 11.465 20.098 1.00 88.31 126 ARG A CA 1
ATOM 889 C C . ARG A 1 126 ? -11.411 12.244 19.144 1.00 88.31 126 ARG A C 1
ATOM 891 O O . ARG A 1 126 ? -10.956 11.704 18.142 1.00 88.31 126 ARG A O 1
ATOM 898 N N . GLN A 1 127 ? -11.079 13.485 19.501 1.00 90.69 127 GLN A N 1
ATOM 899 C CA . GLN A 1 127 ? -10.273 14.386 18.661 1.00 90.69 127 GLN A CA 1
ATOM 900 C C . GLN A 1 127 ? -8.939 13.776 18.208 1.00 90.69 127 GLN A C 1
ATOM 902 O O . GLN A 1 127 ? -8.568 13.917 17.051 1.00 90.69 127 GLN A O 1
ATOM 907 N N . LEU A 1 128 ? -8.240 13.046 19.087 1.00 89.88 128 LEU A N 1
ATOM 908 C CA . LEU A 1 128 ? -6.972 12.391 18.736 1.00 89.88 128 LEU A CA 1
ATOM 909 C C . LEU A 1 128 ? -7.139 11.307 17.658 1.00 89.88 128 LEU A C 1
ATOM 911 O O . LEU A 1 128 ? -6.256 11.130 16.823 1.00 89.88 128 LEU A O 1
ATOM 915 N N . VAL A 1 129 ? -8.273 10.600 17.657 1.00 91.25 129 VAL A N 1
ATOM 916 C CA . VAL A 1 129 ? -8.593 9.598 16.631 1.00 91.25 129 VAL A CA 1
ATOM 917 C C . VAL A 1 129 ? -8.891 10.285 15.302 1.00 91.25 129 VAL A C 1
ATOM 919 O O . VAL A 1 129 ? -8.359 9.884 14.270 1.00 91.25 129 VAL A O 1
ATOM 922 N N . GLN A 1 130 ? -9.688 11.354 15.335 1.00 92.31 130 GLN A N 1
ATOM 923 C CA . GLN A 1 130 ? -10.021 12.139 14.147 1.00 92.31 130 GLN A CA 1
ATOM 924 C C . GLN A 1 130 ? -8.781 12.779 13.517 1.00 92.31 130 GLN A C 1
ATOM 926 O O . GLN A 1 130 ? -8.620 12.700 12.303 1.00 92.31 130 GLN A O 1
ATOM 931 N N . ALA A 1 131 ? -7.886 13.344 14.331 1.00 94.88 131 ALA A N 1
ATOM 932 C CA . ALA A 1 131 ? -6.633 13.928 13.863 1.00 94.88 131 ALA A CA 1
ATOM 933 C C . ALA A 1 131 ? -5.759 12.885 13.150 1.00 94.88 131 ALA A C 1
ATOM 935 O O . ALA A 1 131 ? -5.359 13.100 12.012 1.00 94.88 131 ALA A O 1
ATOM 936 N N . GLY A 1 132 ? -5.550 11.709 13.755 1.00 95.62 132 GLY A N 1
ATOM 937 C CA . GLY A 1 132 ? -4.742 10.658 13.128 1.00 95.62 132 GLY A CA 1
ATOM 938 C C . GLY A 1 132 ? -5.343 10.102 11.828 1.00 95.62 132 GLY A C 1
ATOM 939 O O . GLY A 1 132 ? -4.601 9.771 10.902 1.00 95.62 132 GLY A O 1
ATOM 940 N N . LEU A 1 133 ? -6.676 10.015 11.730 1.00 95.69 133 LEU A N 1
ATOM 941 C CA . LEU A 1 133 ? -7.362 9.642 10.486 1.00 95.69 133 LEU A CA 1
ATOM 942 C C . LEU A 1 133 ? -7.225 10.732 9.415 1.00 95.69 133 LEU A C 1
ATOM 944 O O . LEU A 1 133 ? -6.975 10.411 8.253 1.00 95.69 133 LEU A O 1
ATOM 948 N N . ALA A 1 134 ? -7.356 12.003 9.802 1.00 95.69 134 ALA A N 1
ATOM 949 C CA . ALA A 1 134 ? -7.191 13.140 8.904 1.00 95.69 134 ALA A CA 1
ATOM 950 C C . ALA A 1 134 ? -5.760 13.223 8.355 1.00 95.69 134 ALA A C 1
ATOM 952 O O . ALA A 1 134 ? -5.592 13.388 7.150 1.00 95.69 134 ALA A O 1
ATOM 953 N N . ASP A 1 135 ? -4.744 13.016 9.196 1.00 96.50 135 ASP A N 1
ATOM 954 C CA . ASP A 1 135 ? -3.340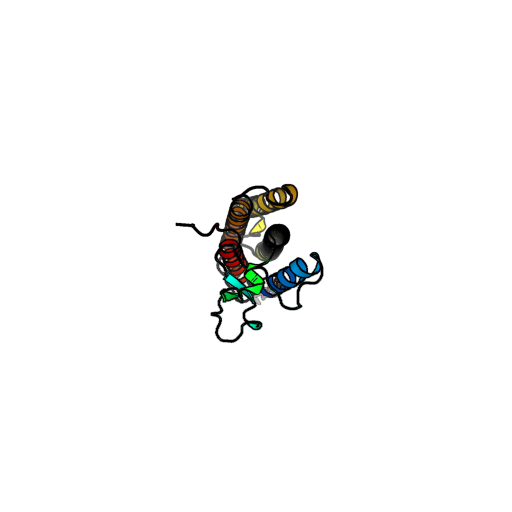 12.996 8.774 1.00 96.50 135 ASP A CA 1
ATOM 955 C C . ASP A 1 135 ? -3.084 11.901 7.726 1.00 96.50 135 ASP A C 1
ATOM 957 O O . ASP A 1 135 ? -2.441 12.140 6.703 1.00 96.50 135 ASP A O 1
ATOM 961 N N . ALA A 1 136 ? -3.623 10.694 7.941 1.00 96.31 136 ALA A N 1
ATOM 962 C CA . ALA A 1 136 ? -3.485 9.596 6.985 1.00 96.31 136 ALA A CA 1
ATOM 963 C C . ALA A 1 136 ? -4.219 9.885 5.661 1.00 96.31 136 ALA A C 1
ATOM 965 O O . ALA A 1 136 ? -3.696 9.592 4.584 1.00 96.31 136 ALA A O 1
ATOM 966 N N . ALA A 1 137 ? -5.412 10.484 5.732 1.00 95.50 137 ALA A N 1
ATOM 967 C CA . ALA A 1 137 ? -6.182 10.885 4.558 1.00 95.50 137 ALA A CA 1
ATOM 968 C C . ALA A 1 137 ? -5.496 12.009 3.766 1.00 95.50 137 ALA A C 1
ATOM 970 O O . ALA A 1 137 ? -5.504 11.982 2.536 1.00 95.50 137 ALA A O 1
ATOM 971 N N . LEU A 1 138 ? -4.863 12.968 4.446 1.00 96.94 138 LEU A N 1
ATOM 972 C CA . LEU A 1 138 ? -4.130 14.054 3.801 1.00 96.94 138 LEU A CA 1
ATOM 973 C C . LEU A 1 138 ? -2.945 13.519 2.989 1.00 96.94 138 LEU A C 1
ATOM 975 O O . LEU A 1 138 ? -2.790 13.891 1.828 1.00 96.94 138 LEU A O 1
ATOM 979 N N . VAL A 1 139 ? -2.175 12.576 3.547 1.00 96.69 139 VAL A N 1
ATOM 980 C CA . VAL A 1 139 ? -1.100 11.896 2.803 1.00 96.69 139 VAL A CA 1
ATOM 981 C C . VAL A 1 139 ? -1.649 11.235 1.535 1.00 96.69 139 VAL A C 1
ATOM 983 O O . VAL A 1 139 ? -1.076 11.414 0.466 1.00 96.69 139 VAL A O 1
ATOM 986 N N . LEU A 1 140 ? -2.780 10.525 1.611 1.00 95.19 140 LEU A N 1
ATOM 987 C CA . LEU A 1 140 ? -3.400 9.903 0.433 1.00 95.19 140 LEU A CA 1
ATOM 988 C C . LEU A 1 140 ? -3.787 10.918 -0.649 1.00 95.19 140 LEU A C 1
ATOM 990 O O . LEU A 1 140 ? -3.565 10.661 -1.833 1.00 95.19 140 LEU A O 1
ATOM 994 N N . ILE A 1 141 ? -4.378 12.048 -0.253 1.00 95.19 141 ILE A N 1
ATOM 995 C CA . ILE A 1 141 ? -4.781 13.114 -1.180 1.00 95.19 141 ILE A CA 1
ATOM 996 C C . ILE A 1 141 ? -3.555 13.670 -1.899 1.00 95.19 141 ILE A C 1
ATOM 998 O O . ILE A 1 141 ? -3.567 13.796 -3.122 1.00 95.19 141 ILE A O 1
ATOM 1002 N N . GLU A 1 142 ? -2.492 13.966 -1.156 1.00 94.19 142 GLU A N 1
ATOM 1003 C CA . GLU A 1 142 ? -1.268 14.521 -1.724 1.00 94.19 142 GLU A CA 1
ATOM 1004 C C . GLU A 1 142 ? -0.573 13.542 -2.676 1.00 94.19 142 GLU A C 1
ATOM 1006 O O . GLU A 1 142 ? -0.215 13.930 -3.787 1.00 94.19 142 GLU A O 1
ATOM 1011 N N . GLU A 1 143 ? -0.435 12.270 -2.292 1.00 93.69 143 GLU A N 1
ATOM 1012 C CA . GLU A 1 143 ? 0.214 11.264 -3.143 1.00 93.69 143 GLU A CA 1
ATOM 1013 C C . GLU A 1 143 ? -0.606 10.958 -4.407 1.00 93.69 143 GLU A C 1
ATOM 1015 O O . GLU A 1 143 ? -0.039 10.720 -5.471 1.00 93.69 143 GLU A O 1
ATOM 1020 N N . ARG A 1 144 ? -1.944 11.013 -4.341 1.00 91.94 144 ARG A N 1
ATOM 1021 C CA . ARG A 1 144 ? -2.793 10.858 -5.535 1.00 91.94 144 ARG A CA 1
ATOM 1022 C C . ARG A 1 144 ? -2.783 12.088 -6.438 1.00 91.94 144 ARG A C 1
ATOM 1024 O O . ARG A 1 144 ? -2.869 11.940 -7.654 1.00 91.94 144 ARG A O 1
ATOM 1031 N N . ALA A 1 145 ? -2.687 13.286 -5.867 1.00 90.38 145 ALA A N 1
ATOM 1032 C CA . ALA A 1 145 ? -2.643 14.531 -6.630 1.00 90.38 145 ALA A CA 1
ATOM 1033 C C . ALA A 1 145 ? -1.272 14.783 -7.284 1.00 90.38 145 ALA A C 1
ATOM 1035 O O . ALA A 1 145 ? -1.206 15.441 -8.320 1.00 90.38 145 ALA A O 1
ATOM 1036 N N . GLY A 1 146 ? -0.188 14.260 -6.699 1.00 84.19 146 GLY A N 1
ATOM 1037 C CA . GLY A 1 146 ? 1.191 14.505 -7.133 1.00 84.19 146 GLY A CA 1
ATOM 1038 C C . GLY A 1 146 ? 1.586 13.897 -8.484 1.00 84.19 146 GLY A C 1
ATOM 1039 O O . GLY A 1 146 ? 2.644 14.240 -9.010 1.00 84.19 146 GLY A O 1
ATOM 1040 N N . GLY A 1 147 ? 0.752 13.030 -9.066 1.00 83.19 147 GLY A N 1
ATOM 1041 C CA . GLY A 1 147 ? 1.073 12.317 -10.303 1.00 83.19 147 GLY A CA 1
ATOM 1042 C C . GLY A 1 147 ? 2.224 11.310 -10.135 1.00 83.19 147 GLY A C 1
ATOM 1043 O O . GLY A 1 147 ? 2.603 10.972 -9.011 1.00 83.19 147 GLY A O 1
ATOM 1044 N N . PRO A 1 148 ? 2.781 10.777 -11.240 1.00 80.81 148 PRO A N 1
ATOM 1045 C CA . PRO A 1 148 ? 3.881 9.821 -11.173 1.00 80.81 148 PRO A CA 1
ATOM 1046 C C . PRO A 1 148 ? 5.121 10.420 -10.484 1.00 80.81 148 PRO A C 1
ATOM 1048 O O . PRO A 1 148 ? 5.502 11.553 -10.792 1.00 80.81 148 PRO A O 1
ATOM 1051 N N . PRO A 1 149 ? 5.793 9.675 -9.587 1.00 81.88 149 PRO A N 1
ATOM 1052 C CA . PRO A 1 149 ? 6.942 10.190 -8.853 1.00 81.88 149 PRO A CA 1
ATOM 1053 C C . PRO A 1 149 ? 8.095 10.531 -9.805 1.00 81.88 149 PRO A C 1
ATOM 1055 O O . PRO A 1 149 ? 8.669 9.653 -10.447 1.00 81.88 149 PRO A O 1
ATOM 1058 N N . ALA A 1 150 ? 8.464 11.812 -9.857 1.00 76.94 150 ALA A N 1
ATOM 1059 C CA . ALA A 1 150 ? 9.540 12.316 -10.704 1.00 76.94 150 ALA A CA 1
ATOM 1060 C C . ALA A 1 150 ? 10.840 12.535 -9.911 1.00 76.94 150 ALA A C 1
ATOM 1062 O O . ALA A 1 150 ? 10.870 13.250 -8.908 1.00 76.94 150 ALA A O 1
ATOM 1063 N N . GLY A 1 151 ? 11.941 11.955 -10.392 1.00 74.75 151 GLY A N 1
ATOM 1064 C CA . GLY A 1 151 ? 13.278 12.100 -9.806 1.00 74.75 151 GLY A CA 1
ATOM 1065 C C . GLY A 1 151 ? 13.749 10.879 -9.009 1.00 74.75 151 GLY A C 1
ATOM 1066 O O . GLY A 1 151 ? 12.961 10.029 -8.600 1.00 74.75 151 GLY A O 1
ATOM 1067 N N . ARG A 1 152 ? 15.071 10.798 -8.789 1.00 71.31 152 ARG A N 1
ATOM 1068 C CA . ARG A 1 152 ? 15.773 9.593 -8.295 1.00 71.31 152 ARG A CA 1
ATOM 1069 C C . ARG A 1 152 ? 15.190 9.008 -7.001 1.00 71.31 152 ARG A C 1
ATOM 1071 O O . ARG A 1 152 ? 15.116 7.786 -6.892 1.00 71.31 152 ARG A O 1
ATOM 1078 N N . ASP A 1 153 ? 14.756 9.876 -6.088 1.00 84.00 153 ASP A N 1
ATOM 1079 C CA . ASP A 1 153 ? 14.337 9.508 -4.727 1.00 84.00 153 ASP A CA 1
ATOM 1080 C C . ASP A 1 153 ? 12.843 9.761 -4.460 1.00 84.00 153 ASP A C 1
ATOM 1082 O O . ASP A 1 153 ? 12.363 9.540 -3.347 1.00 84.00 153 ASP A O 1
ATOM 1086 N N . ALA A 1 154 ? 12.094 10.262 -5.450 1.00 88.19 154 ALA A N 1
ATOM 1087 C CA . ALA A 1 154 ? 10.700 10.661 -5.253 1.00 88.19 154 ALA A CA 1
ATOM 1088 C C . ALA A 1 154 ? 9.810 9.475 -4.866 1.00 88.19 154 ALA A C 1
ATOM 1090 O O . ALA A 1 154 ? 9.050 9.578 -3.907 1.00 88.19 154 ALA A O 1
ATOM 1091 N N . LEU A 1 155 ? 9.984 8.331 -5.534 1.00 89.94 155 LEU A N 1
ATOM 1092 C CA . LEU A 1 155 ? 9.271 7.094 -5.212 1.00 89.94 155 LEU A CA 1
ATOM 1093 C C . LEU A 1 155 ? 9.560 6.627 -3.775 1.00 89.94 155 LEU A C 1
ATOM 1095 O O . LEU A 1 155 ? 8.648 6.250 -3.043 1.00 89.94 155 LEU A O 1
ATOM 1099 N N . GLY A 1 156 ? 10.827 6.693 -3.352 1.00 90.75 156 GLY A N 1
ATOM 1100 C CA . GLY A 1 156 ? 11.234 6.325 -1.995 1.00 90.75 156 GLY A CA 1
ATOM 1101 C C . GLY A 1 156 ? 10.587 7.219 -0.939 1.00 90.75 156 GLY A C 1
ATOM 1102 O O . GLY A 1 156 ? 10.016 6.718 0.028 1.00 90.75 156 GLY A O 1
ATOM 1103 N N . ARG A 1 157 ? 10.604 8.542 -1.147 1.00 92.00 157 ARG A N 1
ATOM 1104 C CA . ARG A 1 157 ? 9.947 9.492 -0.237 1.00 92.00 157 ARG A CA 1
ATOM 1105 C C . ARG A 1 157 ? 8.441 9.260 -0.154 1.00 92.00 157 ARG A C 1
ATOM 1107 O O . ARG A 1 157 ? 7.925 9.173 0.956 1.00 92.00 157 ARG A O 1
ATOM 1114 N N . ALA A 1 158 ? 7.764 9.116 -1.291 1.00 94.00 158 ALA A N 1
ATOM 1115 C CA . ALA A 1 158 ? 6.328 8.848 -1.352 1.00 94.00 158 ALA A CA 1
ATOM 1116 C C . ALA A 1 158 ? 5.955 7.589 -0.548 1.00 94.00 158 ALA A C 1
ATOM 1118 O O . ALA A 1 158 ? 5.080 7.611 0.321 1.00 94.00 158 ALA A O 1
ATOM 1119 N N . HIS A 1 159 ? 6.707 6.500 -0.732 1.00 93.69 159 HIS A N 1
ATOM 1120 C CA . HIS A 1 159 ? 6.499 5.286 0.048 1.00 93.69 159 HIS A CA 1
ATOM 1121 C C . HIS A 1 159 ? 6.748 5.465 1.545 1.00 93.69 159 HIS A C 1
ATOM 1123 O O . HIS A 1 159 ? 5.961 4.957 2.337 1.00 93.69 159 HIS A O 1
ATOM 1129 N N . LEU A 1 160 ? 7.791 6.190 1.960 1.00 94.38 160 LEU A N 1
ATOM 1130 C CA . LEU A 1 160 ? 8.041 6.445 3.384 1.00 94.38 160 LEU A CA 1
ATOM 1131 C C . LEU A 1 160 ? 6.885 7.208 4.041 1.00 94.38 160 LEU A C 1
ATOM 1133 O O . LEU A 1 160 ? 6.524 6.917 5.183 1.00 94.38 160 LEU A O 1
ATOM 1137 N N . ARG A 1 161 ? 6.266 8.145 3.315 1.00 96.38 161 ARG A N 1
ATOM 1138 C CA . ARG A 1 161 ? 5.079 8.866 3.789 1.00 96.38 161 ARG A CA 1
ATOM 1139 C C . ARG A 1 161 ? 3.877 7.937 3.947 1.00 96.38 161 ARG A C 1
ATOM 1141 O O . ARG A 1 161 ? 3.218 7.978 4.985 1.00 96.38 161 ARG A O 1
ATOM 1148 N N . LEU A 1 162 ? 3.636 7.051 2.981 1.00 97.19 162 LEU A N 1
ATOM 1149 C CA . LEU A 1 162 ? 2.570 6.046 3.071 1.00 97.19 162 LEU A CA 1
ATOM 1150 C C . LEU A 1 162 ? 2.812 5.029 4.194 1.00 97.19 162 LEU A C 1
ATOM 1152 O O . LEU A 1 162 ? 1.881 4.706 4.929 1.00 97.19 162 LEU A O 1
ATOM 1156 N N . VAL A 1 163 ? 4.059 4.594 4.412 1.00 96.81 163 VAL A N 1
ATOM 1157 C CA . VAL A 1 163 ? 4.435 3.756 5.566 1.00 96.81 163 VAL A CA 1
ATOM 1158 C C . VAL A 1 163 ? 4.130 4.483 6.875 1.00 96.81 163 VAL A C 1
ATOM 1160 O O . VAL A 1 163 ? 3.564 3.894 7.799 1.00 96.81 163 VAL A O 1
ATOM 1163 N N . ALA A 1 164 ? 4.472 5.770 6.974 1.00 97.06 164 ALA A N 1
ATOM 1164 C CA . ALA A 1 164 ? 4.174 6.568 8.159 1.00 97.06 164 ALA A CA 1
ATOM 1165 C C . ALA A 1 164 ? 2.659 6.676 8.408 1.00 97.06 164 ALA A C 1
ATOM 1167 O O . ALA A 1 164 ? 2.220 6.459 9.542 1.00 97.06 164 ALA A O 1
ATOM 1168 N N . ALA A 1 165 ? 1.863 6.921 7.362 1.00 97.94 165 ALA A N 1
ATOM 1169 C CA . ALA A 1 165 ? 0.401 6.939 7.435 1.00 97.94 165 ALA A CA 1
ATOM 1170 C C . ALA A 1 165 ? -0.167 5.577 7.875 1.00 97.94 165 ALA A C 1
ATOM 1172 O O . ALA A 1 165 ? -0.949 5.510 8.824 1.00 97.94 165 ALA A O 1
ATOM 1173 N N . GLY A 1 166 ? 0.298 4.476 7.276 1.00 97.50 166 GLY A N 1
ATOM 1174 C CA . GLY A 1 166 ? -0.071 3.114 7.670 1.00 97.50 166 GLY A CA 1
ATOM 1175 C C . GLY A 1 166 ? 0.237 2.818 9.142 1.00 97.50 166 GLY A C 1
ATOM 1176 O O . GLY A 1 166 ? -0.602 2.282 9.865 1.00 97.50 166 GLY A O 1
ATOM 1177 N N . ARG A 1 167 ? 1.404 3.245 9.641 1.00 97.00 167 ARG A N 1
ATOM 1178 C CA . ARG A 1 167 ? 1.766 3.108 11.063 1.00 97.00 167 ARG A CA 1
ATOM 1179 C C . ARG A 1 167 ? 0.882 3.952 11.981 1.00 97.00 167 ARG A C 1
ATOM 1181 O O . ARG A 1 167 ? 0.589 3.512 13.092 1.00 97.00 167 ARG A O 1
ATOM 1188 N N . THR A 1 168 ? 0.447 5.136 11.550 1.00 97.62 168 THR A N 1
ATOM 1189 C CA . THR A 1 168 ? -0.556 5.925 12.286 1.00 97.62 168 THR A CA 1
ATOM 1190 C C . THR A 1 168 ? -1.869 5.159 12.396 1.00 97.62 168 THR A C 1
ATOM 1192 O O . THR A 1 168 ? -2.384 5.016 13.503 1.00 97.62 168 THR A O 1
ATOM 1195 N N . LEU A 1 169 ? -2.355 4.574 11.300 1.00 97.19 169 LEU A N 1
ATOM 1196 C CA . LEU A 1 169 ? -3.581 3.771 11.301 1.00 97.19 169 LEU A CA 1
ATOM 1197 C C . LEU A 1 169 ? -3.468 2.539 12.210 1.00 97.19 169 LEU A C 1
ATOM 1199 O O . LEU A 1 169 ? -4.372 2.277 13.000 1.00 97.19 169 LEU A O 1
ATOM 1203 N N . LEU A 1 170 ? -2.337 1.826 12.185 1.00 96.69 170 LEU A N 1
ATOM 1204 C CA . LEU A 1 170 ? -2.105 0.685 13.080 1.00 96.69 170 LEU A CA 1
ATOM 1205 C C . LEU A 1 170 ? -2.079 1.085 14.558 1.00 96.69 170 LEU A C 1
ATOM 1207 O O . LEU A 1 170 ? -2.604 0.355 15.396 1.00 96.69 170 LEU A O 1
ATOM 1211 N N . ARG A 1 171 ? -1.526 2.257 14.897 1.00 96.00 171 ARG A N 1
ATOM 1212 C CA . ARG A 1 171 ? -1.585 2.776 16.273 1.00 96.00 171 ARG A CA 1
ATOM 1213 C C . ARG A 1 171 ? -3.017 3.070 16.716 1.00 96.00 171 ARG A C 1
ATOM 1215 O O . ARG A 1 171 ? -3.350 2.775 17.858 1.00 96.00 171 ARG A O 1
ATOM 1222 N N . LEU A 1 172 ? -3.855 3.613 15.830 1.00 95.06 172 LEU A N 1
ATOM 1223 C CA . LEU A 1 172 ? -5.270 3.868 16.125 1.00 95.06 172 LEU A CA 1
ATOM 1224 C C . LEU A 1 172 ? -6.062 2.566 16.313 1.00 95.06 172 LEU A C 1
ATOM 1226 O O . LEU A 1 172 ? -6.883 2.471 17.222 1.00 95.06 172 LEU A O 1
ATOM 1230 N N . LEU A 1 173 ? -5.793 1.557 15.483 1.00 93.19 173 LEU A N 1
ATOM 1231 C CA . LEU A 1 173 ? -6.412 0.230 15.572 1.00 93.19 173 LEU A CA 1
ATOM 1232 C C . LEU A 1 173 ? -5.934 -0.573 16.794 1.00 93.19 173 LEU A C 1
ATOM 1234 O O . LEU A 1 173 ? -6.640 -1.465 17.272 1.00 93.19 173 LEU A O 1
ATOM 1238 N N . GLY A 1 174 ? -4.738 -0.275 17.305 1.00 93.31 174 GLY A N 1
ATOM 1239 C CA . GLY A 1 174 ? -4.120 -1.006 18.405 1.00 93.31 174 GLY A CA 1
ATOM 1240 C C . GLY A 1 174 ? -3.909 -2.482 18.058 1.00 93.31 174 GLY A C 1
ATOM 1241 O O . GLY A 1 174 ? -3.550 -2.827 16.933 1.00 93.31 174 GLY A O 1
ATOM 1242 N N . ALA A 1 175 ? -4.153 -3.371 19.024 1.00 91.50 175 ALA A N 1
ATOM 1243 C CA . ALA A 1 175 ? -3.966 -4.814 18.847 1.00 91.50 175 ALA A CA 1
ATOM 1244 C C . ALA A 1 175 ? -4.808 -5.405 17.700 1.00 91.50 175 ALA A C 1
ATOM 1246 O O . ALA A 1 175 ? -4.344 -6.325 17.030 1.00 91.50 175 ALA A O 1
ATOM 1247 N N . SER A 1 176 ? -5.996 -4.848 17.425 1.00 89.12 176 SER A N 1
ATOM 1248 C CA . SER A 1 176 ? -6.865 -5.296 16.326 1.00 89.12 176 SER A CA 1
ATOM 1249 C C . SER A 1 176 ? -6.168 -5.207 14.965 1.00 89.12 176 SER A C 1
ATOM 1251 O O . SER A 1 176 ? -6.403 -6.038 14.096 1.00 89.12 176 SER A O 1
ATOM 1253 N N . GLY A 1 177 ? -5.264 -4.236 14.789 1.00 90.88 177 GLY A N 1
ATOM 1254 C CA . GLY A 1 177 ? -4.514 -4.060 13.546 1.00 90.88 177 GLY A CA 1
ATOM 1255 C C . GLY A 1 177 ? -3.550 -5.209 13.230 1.00 90.88 177 GLY A C 1
ATOM 1256 O O . GLY A 1 177 ? -3.146 -5.354 12.080 1.00 90.88 177 GLY A O 1
ATOM 1257 N N . PHE A 1 178 ? -3.194 -6.023 14.228 1.00 90.56 178 PHE A N 1
ATOM 1258 C CA . PHE A 1 178 ? -2.218 -7.114 14.123 1.00 90.56 178 PHE A CA 1
ATOM 1259 C C . PHE A 1 178 ? -2.850 -8.510 14.166 1.00 90.56 178 PHE A C 1
ATOM 1261 O O . PHE A 1 178 ? -2.127 -9.508 14.180 1.00 90.56 178 PHE A O 1
ATOM 1268 N N . LEU A 1 179 ? -4.181 -8.596 14.204 1.00 89.50 179 LEU A N 1
ATOM 1269 C CA . LEU A 1 179 ? -4.882 -9.868 14.060 1.00 89.50 179 LEU A CA 1
ATOM 1270 C C . LEU A 1 179 ? -4.701 -10.421 12.639 1.00 89.50 179 LEU A C 1
ATOM 1272 O O . LEU A 1 179 ? -4.294 -9.703 11.726 1.00 89.50 179 LEU A O 1
ATOM 1276 N N . ALA A 1 180 ? -4.986 -11.710 12.451 1.00 84.06 180 ALA A N 1
ATOM 1277 C CA . ALA A 1 180 ? -4.791 -12.388 11.167 1.00 84.06 180 ALA A CA 1
ATOM 1278 C C . ALA A 1 180 ? -5.637 -11.787 10.027 1.00 84.06 180 ALA A C 1
ATOM 1280 O O . ALA A 1 180 ? -5.240 -11.849 8.867 1.00 84.06 180 ALA A O 1
ATOM 1281 N N . ASP A 1 181 ? -6.785 -11.207 10.369 1.00 81.81 181 ASP A N 1
ATOM 1282 C CA . ASP A 1 181 ? -7.701 -10.472 9.497 1.00 81.81 181 ASP A CA 1
ATOM 1283 C C . ASP A 1 181 ? -7.489 -8.946 9.543 1.00 81.81 181 ASP A C 1
ATOM 1285 O O . ASP A 1 181 ? -8.179 -8.199 8.852 1.00 81.81 181 ASP A O 1
ATOM 1289 N N . GLY A 1 182 ? -6.528 -8.475 10.342 1.00 89.25 182 GLY A N 1
ATOM 1290 C CA . GLY A 1 182 ? -6.153 -7.072 10.442 1.00 89.25 182 GLY A CA 1
ATOM 1291 C C . GLY A 1 182 ? -5.207 -6.622 9.317 1.00 89.25 182 GLY A C 1
ATOM 1292 O O . GLY A 1 182 ? -4.482 -7.428 8.726 1.00 89.25 182 GLY A O 1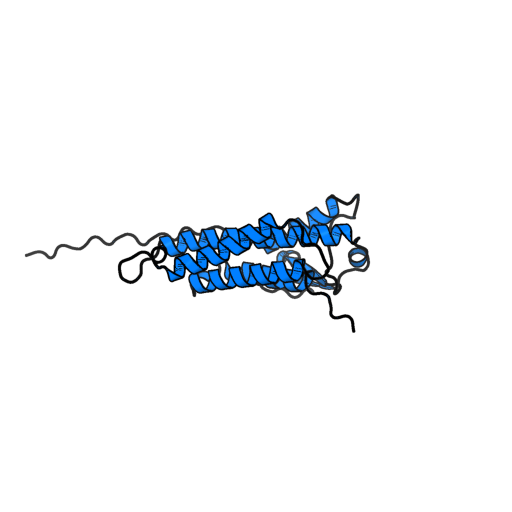
ATOM 1293 N N . PRO A 1 183 ? -5.134 -5.309 9.039 1.00 94.62 183 PRO A N 1
ATOM 1294 C CA . PRO A 1 183 ? -4.345 -4.765 7.930 1.00 94.62 183 PRO A CA 1
ATOM 1295 C C . PRO A 1 183 ? -2.821 -4.823 8.144 1.00 94.62 183 PRO A C 1
ATOM 1297 O O . PRO A 1 183 ? -2.057 -4.563 7.215 1.00 94.62 183 PRO A O 1
ATOM 1300 N N . GLY A 1 184 ? -2.341 -5.137 9.352 1.00 94.88 184 GLY A N 1
ATOM 1301 C CA . GLY A 1 184 ? -0.926 -5.029 9.718 1.00 94.88 184 GLY A CA 1
ATOM 1302 C C . GLY A 1 184 ? 0.007 -5.905 8.888 1.00 94.88 184 GLY A C 1
ATOM 1303 O O . GLY A 1 184 ? 1.083 -5.448 8.501 1.00 94.88 184 GLY A O 1
ATOM 1304 N N . GLY A 1 185 ? -0.411 -7.131 8.562 1.00 93.38 185 GLY A N 1
ATOM 1305 C CA . GLY A 1 185 ? 0.382 -8.020 7.711 1.00 93.38 185 GLY A CA 1
ATOM 1306 C C . GLY A 1 185 ? 0.582 -7.451 6.304 1.00 93.38 185 GLY A C 1
ATOM 1307 O O . GLY A 1 185 ? 1.694 -7.470 5.781 1.00 93.38 185 GLY A O 1
ATOM 1308 N N . GLU A 1 186 ? -0.476 -6.891 5.716 1.00 95.31 186 GLU A N 1
ATOM 1309 C CA . GLU A 1 186 ? -0.444 -6.347 4.356 1.00 95.31 186 GLU A CA 1
ATOM 1310 C C . GLU A 1 186 ? 0.286 -5.006 4.285 1.00 95.31 186 GLU A C 1
ATOM 1312 O O . GLU A 1 186 ? 1.069 -4.792 3.362 1.00 95.31 186 GLU A O 1
ATOM 1317 N N . LEU A 1 187 ? 0.110 -4.129 5.280 1.00 96.62 187 LEU A N 1
ATOM 1318 C CA . LEU A 1 187 ? 0.873 -2.879 5.386 1.00 96.62 187 LEU A CA 1
ATOM 1319 C C . LEU A 1 187 ? 2.370 -3.148 5.534 1.00 96.62 187 LEU A C 1
ATOM 1321 O O . LEU A 1 187 ? 3.189 -2.471 4.916 1.00 96.62 187 LEU A O 1
ATOM 1325 N N . HIS A 1 188 ? 2.740 -4.165 6.311 1.00 95.31 188 HIS A N 1
ATOM 1326 C CA . HIS A 1 188 ? 4.138 -4.542 6.443 1.00 95.31 188 HIS A CA 1
ATOM 1327 C C . HIS A 1 188 ? 4.691 -5.187 5.160 1.00 95.31 188 HIS A C 1
ATOM 1329 O O . HIS A 1 188 ? 5.824 -4.906 4.772 1.00 95.31 188 HIS A O 1
ATOM 1335 N N . ALA A 1 189 ? 3.891 -5.987 4.449 1.00 95.06 189 ALA A N 1
ATOM 1336 C CA . ALA A 1 189 ? 4.256 -6.493 3.126 1.00 95.06 189 ALA A CA 1
ATOM 1337 C C . ALA A 1 189 ? 4.479 -5.348 2.117 1.00 95.06 189 ALA A C 1
ATOM 1339 O O . ALA A 1 189 ? 5.457 -5.372 1.368 1.00 95.06 189 ALA A O 1
ATOM 1340 N N . ALA A 1 190 ? 3.629 -4.318 2.134 1.00 95.88 190 ALA A N 1
ATOM 1341 C CA . ALA A 1 190 ? 3.795 -3.125 1.307 1.00 95.88 190 ALA A CA 1
ATOM 1342 C C . ALA A 1 190 ? 5.047 -2.318 1.677 1.00 95.88 190 ALA A C 1
ATOM 1344 O O . ALA A 1 190 ? 5.749 -1.851 0.781 1.00 95.88 190 ALA A O 1
ATOM 1345 N N . GLU A 1 191 ? 5.376 -2.206 2.968 1.00 95.19 191 GLU A N 1
ATOM 1346 C CA . GLU A 1 191 ? 6.632 -1.604 3.436 1.00 95.19 191 GLU A CA 1
ATOM 1347 C C . GLU A 1 191 ? 7.856 -2.367 2.898 1.00 95.19 191 GLU A C 1
ATOM 1349 O O . GLU A 1 191 ? 8.778 -1.754 2.361 1.00 95.19 191 GLU A O 1
ATOM 1354 N N . ILE A 1 192 ? 7.856 -3.703 2.975 1.00 94.00 192 ILE A N 1
ATOM 1355 C CA . ILE A 1 192 ? 8.934 -4.537 2.419 1.00 94.00 192 ILE A CA 1
ATOM 1356 C C . ILE A 1 192 ? 9.044 -4.334 0.905 1.00 94.00 192 ILE A C 1
ATOM 1358 O O . ILE A 1 192 ? 10.146 -4.127 0.394 1.00 94.00 192 ILE A O 1
ATOM 1362 N N . ALA A 1 193 ? 7.918 -4.365 0.188 1.00 94.06 193 ALA A N 1
ATOM 1363 C CA . ALA A 1 193 ? 7.902 -4.180 -1.258 1.00 94.06 193 ALA A CA 1
ATOM 1364 C C . ALA A 1 193 ? 8.449 -2.812 -1.668 1.00 94.06 193 ALA A C 1
ATOM 1366 O O . ALA A 1 193 ? 9.330 -2.729 -2.524 1.00 94.06 193 ALA A O 1
ATOM 1367 N N . ALA A 1 194 ? 7.993 -1.753 -1.004 1.00 91.50 194 ALA A N 1
ATOM 1368 C CA . ALA A 1 194 ? 8.502 -0.409 -1.209 1.00 91.50 194 ALA A CA 1
ATOM 1369 C C . ALA A 1 194 ? 10.006 -0.318 -0.931 1.00 91.50 194 ALA A C 1
ATOM 1371 O O . ALA A 1 194 ? 10.738 0.246 -1.737 1.00 91.50 194 ALA A O 1
ATOM 1372 N N . ASN A 1 195 ? 10.499 -0.906 0.161 1.00 90.69 195 ASN A N 1
ATOM 1373 C CA . ASN A 1 195 ? 11.928 -0.886 0.466 1.00 90.69 195 ASN A CA 1
ATOM 1374 C C . ASN A 1 195 ? 12.750 -1.585 -0.618 1.00 90.69 195 ASN A C 1
ATOM 1376 O O . ASN A 1 195 ? 13.749 -1.034 -1.068 1.00 90.69 195 ASN A O 1
ATOM 1380 N N . VAL A 1 196 ? 12.305 -2.750 -1.094 1.00 91.31 196 VAL A N 1
ATOM 1381 C CA . VAL A 1 196 ? 13.007 -3.492 -2.148 1.00 91.31 196 VAL A CA 1
ATOM 1382 C C . VAL A 1 196 ? 13.033 -2.717 -3.465 1.00 91.31 196 VAL A C 1
ATOM 1384 O O . VAL A 1 196 ? 14.071 -2.681 -4.117 1.00 91.31 196 VAL A O 1
ATOM 1387 N N . TYR A 1 197 ? 11.922 -2.096 -3.867 1.00 90.12 197 TYR A N 1
ATOM 1388 C CA . TYR A 1 197 ? 11.806 -1.457 -5.182 1.00 90.12 197 TYR A CA 1
ATOM 1389 C C . TYR A 1 197 ? 12.220 0.017 -5.222 1.00 90.12 197 TYR A C 1
ATOM 1391 O O . TYR A 1 197 ? 12.647 0.493 -6.274 1.00 90.12 197 TYR A O 1
ATOM 1399 N N . ALA A 1 198 ? 12.103 0.737 -4.109 1.00 84.06 198 ALA A N 1
ATOM 1400 C CA . ALA A 1 198 ? 12.306 2.180 -4.058 1.00 84.06 198 ALA A CA 1
ATOM 1401 C C . ALA A 1 198 ? 13.622 2.602 -3.404 1.00 84.06 198 ALA A C 1
ATOM 1403 O O . ALA A 1 198 ? 14.021 3.755 -3.578 1.00 84.06 198 ALA A O 1
ATOM 1404 N N . HIS A 1 199 ? 14.319 1.711 -2.688 1.00 73.12 199 HIS A N 1
ATOM 1405 C CA . HIS A 1 199 ? 15.674 2.040 -2.260 1.00 73.12 199 HIS A CA 1
ATOM 1406 C C . HIS A 1 199 ? 16.619 1.984 -3.464 1.00 73.12 199 HIS A C 1
ATOM 1408 O O . HIS A 1 199 ? 16.680 0.960 -4.157 1.00 73.12 199 HIS A O 1
ATOM 1414 N N . PRO A 1 200 ? 17.389 3.055 -3.731 1.00 54.09 200 PRO A N 1
ATOM 1415 C CA . PRO A 1 200 ? 18.588 2.894 -4.525 1.00 54.09 200 PRO A CA 1
ATOM 1416 C C . PRO A 1 200 ? 19.445 1.877 -3.772 1.00 54.09 200 PRO A C 1
ATOM 1418 O O . PRO A 1 200 ? 19.732 2.066 -2.589 1.00 54.09 200 PRO A O 1
ATOM 1421 N N . GLY A 1 201 ? 19.807 0.773 -4.427 1.00 52.03 201 GLY A N 1
ATOM 1422 C CA . GLY A 1 201 ? 20.929 -0.008 -3.930 1.00 52.03 201 GLY A CA 1
ATOM 1423 C C . GLY A 1 201 ? 22.061 0.985 -3.712 1.00 52.03 201 GLY A C 1
ATOM 1424 O O . GLY A 1 201 ? 22.347 1.784 -4.605 1.00 52.03 201 GLY A O 1
ATOM 1425 N N . THR A 1 202 ? 22.606 1.031 -2.502 1.00 43.50 202 THR A N 1
ATOM 1426 C CA . THR A 1 202 ? 23.873 1.710 -2.266 1.00 43.50 202 THR A CA 1
ATOM 1427 C C . THR A 1 202 ? 24.876 1.048 -3.198 1.00 43.50 202 THR A C 1
ATOM 1429 O O . THR A 1 202 ? 25.325 -0.065 -2.928 1.00 43.50 202 THR A O 1
ATOM 1432 N N . GLU A 1 203 ? 25.141 1.679 -4.337 1.00 39.72 203 GLU A N 1
ATOM 1433 C CA . GLU A 1 203 ? 26.349 1.410 -5.096 1.00 39.72 203 GLU A CA 1
ATOM 1434 C C . GLU A 1 203 ? 27.507 1.853 -4.198 1.00 39.72 203 GLU A C 1
ATOM 1436 O O . GLU A 1 203 ? 27.530 2.991 -3.715 1.00 39.72 203 GLU A O 1
ATOM 1441 N N . GLY A 1 204 ? 28.384 0.899 -3.886 1.00 35.53 204 GLY A N 1
ATOM 1442 C CA . GLY A 1 204 ? 29.756 1.209 -3.504 1.00 35.53 204 GLY A CA 1
ATOM 1443 C C . GLY A 1 204 ? 30.542 1.726 -4.698 1.00 35.53 204 GLY A C 1
ATOM 1444 O O . GLY A 1 204 ? 30.092 1.502 -5.846 1.00 35.53 204 GLY A O 1
#